Protein AF-A0A6J4SI43-F1 (afdb_monomer)

Organism: NCBI:txid768556

Secondary structure (DSSP, 8-state):
---PPPPP-HHHHHHHHHHHHS-HHHHHHHHHHHHSGGGS---TTS-TTHHHHHHHHHHHHHHHHHHHH-HHHHHHHHHHHHHH-HHHHHHHHHHHTT------PPBS-EEEEEEEEEEEESSPPS--SSPPPEEES----SSS--EEB-TTSPBPEEEEEEEE--SS-EEEEEEE---TTS--SSTT-TTEEEEEESSSPPSS-EE--S---B-EEEEE-TT-SS--EEEEE-EEEEEEEEEEEESS-B-PPPPTT----PPTTSSSEEES----SSS----SSS--EEEEEEETTTTT---SSS-EEEEEE-TT-BEEEEEE--

Sequence (326 aa):
MTGAWPPFDHRFGVAWALVRLGTAQDRAALVERMLGPELAPRGPTRSLILNRIEPEMVAHQVLSALKAEYPDEADAAFERLAQEAPPLARRLRRFVSKCTHRTNEPLGAREVPRLELSALTRDPPPDASWPPAKFGGLPDWLGDPAWPVASDGRPLVFYGQLPVGGDPPRTAYIFINSSDDAWSFEALSEGNAVVVRPGGPPHLATIAKGTGPRLFEQVEEPNRFVRRARPVPYERFVSVVPGADPAEWSWPDFGPDDFPRPSHGDGNKIGGTPLFLQGPEYPPGEGWRFAFKFGAAWAGREMGDGAECYGFVREDGTGAFLWQCL

Foldseek 3Di:
DDDFDDDDPLLLQPLLCQLQLPDPVSLVVLLVVLLDCVLPQDDDPDDPVVSNCVSLVSVLSNLLNCCVPPVVVSVVSLVVCCVRPVVSSVVSCVVSVVPPDPLFEFPADFDWKWKFQQDWDPDFDPDPVDFFWKFWDFGPDDPFDWFFAAPVRATFAFGTKDWFDDVVTKIKTKTAHPDLPAPGAAKLGSGIWIFMPPFDDESGHTDRDRGHHIDWDWCWDPPDPDTGTDTDTDMIGTDIDMDTGGPDGHTPDDDPPHDNDDDRRLAWIFGYDDDDDRDDDDHPDDQKGWGTKHWQVSSPHHRPRGKIKTKIAGNRGHIIIHIDHD

Nearest PDB structures (foldseek):
  3m78-assembly1_A  TM=2.252E-01  e=3.078E+00  Haemophilus influenzae
  3m75-assembly1_A  TM=2.748E-01  e=7.126E+00  Haemophilus influenzae
  3m73-assembly1_A  TM=2.326E-01  e=6.025E+00  Haemophilus influenzae
  3m74-assembly1_A  TM=2.273E-01  e=7.970E+00  Haemophilus influenzae

Structure (mmCIF, N/CA/C/O backbone):
data_AF-A0A6J4SI43-F1
#
_entry.id   AF-A0A6J4SI43-F1
#
loop_
_atom_site.group_PDB
_atom_site.id
_atom_site.type_symbol
_atom_site.label_atom_id
_atom_site.label_alt_id
_atom_site.label_comp_id
_atom_site.label_asym_id
_atom_site.label_entity_id
_atom_site.label_seq_id
_atom_site.pdbx_PDB_ins_code
_atom_site.Cartn_x
_atom_site.Cartn_y
_atom_site.Cartn_z
_atom_site.occupancy
_atom_site.B_iso_or_equiv
_atom_site.auth_seq_id
_atom_site.auth_comp_id
_atom_site.auth_asym_id
_atom_site.auth_atom_id
_atom_site.pdbx_PDB_model_num
ATOM 1 N N . MET A 1 1 ? 17.321 -22.886 2.373 1.00 30.11 1 MET A N 1
ATOM 2 C CA . MET A 1 1 ? 18.478 -22.012 2.093 1.00 30.11 1 MET A CA 1
ATOM 3 C C . MET A 1 1 ? 17.918 -20.640 1.774 1.00 30.11 1 MET A C 1
ATOM 5 O O . MET A 1 1 ? 17.265 -20.489 0.756 1.00 30.11 1 MET A O 1
ATOM 9 N N . THR A 1 2 ? 18.050 -19.693 2.698 1.00 32.69 2 THR A N 1
ATOM 10 C CA . THR A 1 2 ? 17.544 -18.320 2.575 1.00 32.69 2 THR A CA 1
ATOM 11 C C . THR A 1 2 ? 18.545 -17.503 1.763 1.00 32.69 2 THR A C 1
ATOM 13 O O . THR A 1 2 ? 19.556 -17.050 2.299 1.00 32.69 2 THR A O 1
ATOM 16 N N . GLY A 1 3 ? 18.325 -17.397 0.453 1.00 30.56 3 GLY A N 1
ATOM 17 C CA . GLY A 1 3 ? 19.146 -16.554 -0.413 1.00 30.56 3 GLY A CA 1
ATOM 18 C C . GLY A 1 3 ? 18.832 -15.086 -0.146 1.00 30.56 3 GLY A C 1
ATOM 19 O O . GLY A 1 3 ? 17.754 -14.620 -0.497 1.00 30.56 3 GLY A O 1
ATOM 20 N N . ALA A 1 4 ? 19.750 -14.373 0.506 1.00 30.73 4 ALA A N 1
ATOM 21 C CA . ALA A 1 4 ? 19.708 -12.918 0.557 1.00 30.73 4 ALA A CA 1
ATOM 22 C C . ALA A 1 4 ? 19.859 -12.360 -0.868 1.00 30.73 4 ALA A C 1
ATOM 24 O O . ALA A 1 4 ? 20.657 -12.873 -1.657 1.00 30.73 4 ALA A O 1
ATOM 25 N N . TRP A 1 5 ? 19.082 -11.327 -1.189 1.00 38.47 5 TRP A N 1
ATOM 26 C CA . TRP A 1 5 ? 19.131 -10.637 -2.475 1.00 38.47 5 TRP A CA 1
ATOM 27 C C . TRP A 1 5 ? 20.544 -10.085 -2.752 1.00 38.47 5 TRP A C 1
ATOM 29 O O . TRP A 1 5 ? 21.189 -9.584 -1.825 1.00 38.47 5 TRP A O 1
ATOM 39 N N . PRO A 1 6 ? 21.056 -10.147 -3.997 1.00 32.53 6 PRO A N 1
ATOM 40 C CA . PRO A 1 6 ? 22.275 -9.430 -4.354 1.00 32.53 6 PRO A CA 1
ATOM 41 C C . PRO A 1 6 ? 22.061 -7.910 -4.195 1.00 32.53 6 PRO A C 1
ATOM 43 O O . PRO A 1 6 ? 20.937 -7.435 -4.368 1.00 32.53 6 PRO A O 1
ATOM 46 N N . PRO A 1 7 ? 23.111 -7.134 -3.864 1.00 32.88 7 PRO A N 1
ATOM 47 C CA . PRO A 1 7 ? 22.994 -5.697 -3.624 1.00 32.88 7 PRO A CA 1
ATOM 48 C C . PRO A 1 7 ? 22.404 -4.979 -4.845 1.00 32.88 7 PRO A C 1
ATOM 50 O O . PRO A 1 7 ? 22.945 -5.049 -5.949 1.00 32.88 7 PRO A O 1
ATOM 53 N N . PHE A 1 8 ? 21.282 -4.295 -4.624 1.00 40.97 8 PHE A N 1
ATOM 54 C CA . PHE A 1 8 ? 20.550 -3.521 -5.623 1.00 40.97 8 PHE A CA 1
ATOM 55 C C . PHE A 1 8 ? 21.337 -2.245 -5.981 1.00 40.97 8 PHE A C 1
ATOM 57 O O . PHE A 1 8 ? 21.696 -1.462 -5.101 1.00 40.97 8 PHE A O 1
ATOM 64 N N . ASP A 1 9 ? 21.598 -1.983 -7.267 1.00 42.91 9 ASP A N 1
ATOM 65 C CA . ASP A 1 9 ? 22.001 -0.635 -7.698 1.00 42.91 9 ASP A CA 1
ATOM 66 C C . ASP A 1 9 ? 20.735 0.237 -7.724 1.00 42.91 9 ASP A C 1
ATOM 68 O O . ASP A 1 9 ? 19.914 0.120 -8.632 1.00 42.91 9 ASP A O 1
ATOM 72 N N . HIS A 1 10 ? 20.558 1.090 -6.712 1.00 40.50 10 HIS A N 1
ATOM 73 C CA . HIS A 1 10 ? 19.442 2.036 -6.521 1.00 40.50 10 HIS A CA 1
ATOM 74 C C . HIS A 1 10 ? 19.053 2.820 -7.791 1.00 40.50 10 HIS A C 1
ATOM 76 O O . HIS A 1 10 ? 17.881 3.108 -8.033 1.00 40.50 10 HIS A O 1
ATOM 82 N N . ARG A 1 11 ? 20.008 3.110 -8.686 1.00 45.69 11 ARG A N 1
ATOM 83 C CA . ARG A 1 11 ? 19.719 3.802 -9.958 1.00 45.69 11 ARG A CA 1
ATOM 84 C C . ARG A 1 11 ? 18.917 2.933 -10.927 1.00 45.69 11 ARG A C 1
ATOM 86 O O . ARG A 1 11 ? 18.132 3.455 -11.711 1.00 45.69 11 ARG A O 1
ATOM 93 N N . PHE A 1 12 ? 19.079 1.615 -10.845 1.00 52.28 12 PHE A N 1
ATOM 94 C CA . PHE A 1 12 ? 18.334 0.642 -11.639 1.00 52.28 12 PHE A CA 1
ATOM 95 C C . PHE A 1 12 ? 16.849 0.616 -11.247 1.00 52.28 12 PHE A C 1
ATOM 97 O O . PHE A 1 12 ? 16.002 0.458 -12.121 1.00 52.28 12 PHE A O 1
ATOM 104 N N . GLY A 1 13 ? 16.523 0.842 -9.969 1.00 51.97 13 GLY A N 1
ATOM 105 C CA . GLY A 1 13 ? 15.151 0.801 -9.449 1.00 51.97 13 GLY A CA 1
ATOM 106 C C . GLY A 1 13 ? 14.248 1.917 -9.981 1.00 51.97 13 GLY A C 1
ATOM 107 O O . GLY A 1 13 ? 13.112 1.653 -10.367 1.00 51.97 13 GLY A O 1
ATOM 108 N N . VAL A 1 14 ? 14.755 3.149 -10.092 1.00 54.53 14 VAL A N 1
ATOM 109 C CA . VAL A 1 14 ? 13.934 4.323 -10.454 1.00 54.53 14 VAL A CA 1
ATOM 110 C C . VAL A 1 14 ? 13.432 4.269 -11.899 1.00 54.53 14 VAL A C 1
ATOM 112 O O . VAL A 1 14 ? 12.246 4.473 -12.148 1.00 54.53 14 VAL A O 1
ATOM 115 N N . ALA A 1 15 ? 14.301 3.967 -12.868 1.00 62.72 15 ALA A N 1
ATOM 116 C CA . ALA A 1 15 ? 13.889 3.837 -14.271 1.00 62.72 15 ALA A CA 1
ATOM 117 C C . ALA A 1 15 ? 12.863 2.707 -14.454 1.00 62.72 15 ALA A C 1
ATOM 119 O O . ALA A 1 15 ? 11.897 2.844 -15.203 1.00 62.72 15 ALA A O 1
ATOM 120 N N . TRP A 1 16 ? 13.052 1.614 -13.718 1.00 63.91 16 TRP A N 1
ATOM 121 C CA . TRP A 1 16 ? 12.144 0.477 -13.687 1.00 63.91 16 TRP A CA 1
ATOM 122 C C . TRP A 1 16 ? 10.782 0.811 -13.084 1.00 63.91 16 TRP A C 1
ATOM 124 O O . TRP A 1 16 ? 9.755 0.492 -13.684 1.00 63.91 16 TRP A O 1
ATOM 134 N N . ALA A 1 17 ? 10.762 1.494 -11.941 1.00 52.00 17 ALA A N 1
ATOM 135 C CA . ALA A 1 17 ? 9.538 1.957 -11.302 1.00 52.00 17 ALA A CA 1
ATOM 136 C C . ALA A 1 17 ? 8.769 2.930 -12.207 1.00 52.00 17 ALA A C 1
ATOM 138 O O . ALA A 1 17 ? 7.560 2.792 -12.364 1.00 52.00 17 ALA A O 1
ATOM 139 N N . LEU A 1 18 ? 9.462 3.860 -12.872 1.00 60.72 18 LEU A N 1
ATOM 140 C CA . LEU A 1 18 ? 8.841 4.819 -13.790 1.00 60.72 18 LEU A CA 1
ATOM 141 C C . LEU A 1 18 ? 8.239 4.149 -15.031 1.00 60.72 18 LEU A C 1
ATOM 143 O O . LEU A 1 18 ? 7.162 4.544 -15.468 1.00 60.72 18 LEU A O 1
ATOM 147 N N . VAL A 1 19 ? 8.893 3.124 -15.585 1.00 67.50 19 VAL A N 1
ATOM 148 C CA . VAL A 1 19 ? 8.331 2.364 -16.712 1.00 67.50 19 VAL A CA 1
ATOM 149 C C . VAL A 1 19 ? 7.137 1.515 -16.276 1.00 67.50 19 VAL A C 1
ATOM 151 O O . VAL A 1 19 ? 6.126 1.495 -16.973 1.00 67.50 19 VAL A O 1
ATOM 154 N N . ARG A 1 20 ? 7.218 0.836 -15.126 1.00 62.56 20 ARG A N 1
ATOM 155 C CA . ARG A 1 20 ? 6.147 -0.052 -14.643 1.00 62.56 20 ARG A CA 1
ATOM 156 C C . ARG A 1 20 ? 4.911 0.693 -14.152 1.00 62.56 20 ARG A C 1
ATOM 158 O O . ARG A 1 20 ? 3.799 0.303 -14.480 1.00 62.56 20 ARG A O 1
ATOM 165 N N . LEU A 1 21 ? 5.107 1.727 -13.340 1.00 50.22 21 LEU A N 1
ATOM 166 C CA . LEU A 1 21 ? 4.021 2.436 -12.659 1.00 50.22 21 LEU A CA 1
ATOM 167 C C . LEU A 1 21 ? 3.483 3.613 -13.485 1.00 50.22 21 LEU A C 1
ATOM 169 O O . LEU A 1 21 ? 2.389 4.102 -13.209 1.00 50.22 21 LEU A O 1
ATOM 173 N N . GLY A 1 22 ? 4.248 4.078 -14.476 1.00 63.41 22 GLY A N 1
ATOM 174 C CA . GLY A 1 22 ? 3.864 5.176 -15.355 1.00 63.41 22 GLY A CA 1
ATOM 175 C C . GLY A 1 22 ? 2.879 4.757 -16.447 1.00 63.41 22 GLY A C 1
ATOM 176 O O . GLY A 1 22 ? 2.886 3.626 -16.936 1.00 63.41 22 GLY A O 1
ATOM 177 N N . THR A 1 23 ? 2.046 5.701 -16.879 1.00 71.25 23 THR A N 1
ATOM 178 C CA . THR A 1 23 ? 1.186 5.556 -18.060 1.00 71.25 23 THR A CA 1
ATOM 179 C C . THR A 1 23 ? 2.013 5.504 -19.353 1.00 71.25 23 THR A C 1
ATOM 181 O O . THR A 1 23 ? 3.198 5.841 -19.366 1.00 71.25 23 THR A O 1
ATOM 184 N N . ALA A 1 24 ? 1.387 5.156 -20.484 1.00 69.25 24 ALA A N 1
ATOM 185 C CA . ALA A 1 24 ? 2.041 5.241 -21.797 1.00 69.25 24 ALA A CA 1
ATOM 186 C C . ALA A 1 24 ? 2.591 6.652 -22.096 1.00 69.25 24 ALA A C 1
ATOM 188 O O . ALA A 1 24 ? 3.641 6.796 -22.720 1.00 69.25 24 ALA A O 1
ATOM 189 N N . GLN A 1 25 ? 1.922 7.700 -21.602 1.00 67.56 25 GLN A N 1
ATOM 190 C CA . GLN A 1 25 ? 2.390 9.078 -21.738 1.00 67.56 25 GLN A CA 1
ATOM 191 C C . GLN A 1 25 ? 3.645 9.348 -20.893 1.00 67.56 25 GLN A C 1
ATOM 193 O O . GLN A 1 25 ? 4.567 10.010 -21.372 1.00 67.56 25 GLN A O 1
ATOM 198 N N . ASP A 1 26 ? 3.709 8.816 -19.670 1.00 67.38 26 ASP A N 1
ATOM 199 C CA . ASP A 1 26 ? 4.874 8.966 -18.788 1.00 67.38 26 ASP A CA 1
ATOM 200 C C . ASP A 1 26 ? 6.101 8.258 -19.370 1.00 67.38 26 ASP A C 1
ATOM 202 O O . ASP A 1 26 ? 7.200 8.817 -19.391 1.00 67.38 26 ASP A O 1
ATOM 206 N N . ARG A 1 27 ? 5.904 7.059 -19.930 1.00 80.38 27 ARG A N 1
ATOM 207 C CA . ARG A 1 27 ? 6.951 6.307 -20.632 1.00 80.38 27 ARG A CA 1
ATOM 208 C C . ARG A 1 27 ? 7.440 7.026 -21.882 1.00 80.38 27 ARG A C 1
ATOM 210 O O . ARG A 1 27 ? 8.648 7.143 -22.080 1.00 80.38 27 ARG A O 1
ATOM 217 N N . ALA A 1 28 ? 6.532 7.575 -22.689 1.00 75.31 28 ALA A N 1
ATOM 218 C CA . ALA A 1 28 ? 6.908 8.393 -23.838 1.00 75.31 28 ALA A CA 1
ATOM 219 C C . ALA A 1 28 ? 7.733 9.619 -23.405 1.00 75.31 28 ALA A C 1
ATOM 221 O O . ALA A 1 28 ? 8.789 9.877 -23.975 1.00 75.31 28 ALA A O 1
ATOM 222 N N . ALA A 1 29 ? 7.321 10.326 -22.347 1.00 73.56 29 ALA A N 1
ATOM 223 C CA . ALA A 1 29 ? 8.064 11.468 -21.809 1.00 73.56 29 ALA A CA 1
ATOM 224 C C . ALA A 1 29 ? 9.453 11.083 -21.261 1.00 73.56 29 ALA A C 1
ATOM 226 O O . ALA A 1 29 ? 10.405 11.859 -21.375 1.00 73.56 29 ALA A O 1
ATOM 227 N N . LEU A 1 30 ? 9.589 9.883 -20.691 1.00 75.44 30 LEU A N 1
ATOM 228 C CA . LEU A 1 30 ? 10.865 9.316 -20.251 1.00 75.44 30 LEU A CA 1
ATOM 229 C C . LEU A 1 30 ? 11.812 9.096 -21.443 1.00 75.44 30 LEU A C 1
ATOM 231 O O . LEU A 1 30 ? 12.976 9.492 -21.381 1.00 75.44 30 LEU A O 1
ATOM 235 N N . VAL A 1 31 ? 11.294 8.544 -22.548 1.00 78.94 31 VAL A N 1
ATOM 236 C CA . VAL A 1 31 ? 12.035 8.387 -23.812 1.00 78.94 31 VAL A CA 1
ATOM 237 C C . VAL A 1 31 ? 12.409 9.749 -24.401 1.00 78.94 31 VAL A C 1
ATOM 239 O O . VAL A 1 31 ? 13.558 9.940 -24.785 1.00 78.94 31 VAL A O 1
ATOM 242 N N . GLU A 1 32 ? 11.507 10.734 -24.408 1.00 79.25 32 GLU A N 1
ATOM 243 C CA . GLU A 1 32 ? 11.839 12.093 -24.873 1.00 79.25 32 GLU A CA 1
ATOM 244 C C . GLU A 1 32 ? 12.974 12.718 -24.055 1.00 79.25 32 GLU A C 1
ATOM 246 O O . GLU A 1 32 ? 13.893 13.323 -24.604 1.00 79.25 32 GLU A O 1
ATOM 251 N N . ARG A 1 33 ? 12.962 12.540 -22.728 1.00 74.62 33 ARG A N 1
ATOM 252 C CA . ARG A 1 33 ? 14.049 13.020 -21.865 1.00 74.62 33 ARG A CA 1
ATOM 253 C C . ARG A 1 33 ? 15.381 12.343 -22.160 1.00 74.62 33 ARG A C 1
ATOM 255 O O . ARG A 1 33 ? 16.409 13.006 -22.059 1.00 74.62 33 ARG A O 1
ATOM 262 N N . MET A 1 34 ? 15.372 11.068 -22.548 1.00 75.19 34 MET A N 1
ATOM 263 C CA . MET A 1 34 ? 16.581 10.373 -23.000 1.00 75.19 34 MET A CA 1
ATOM 264 C C . MET A 1 34 ? 17.150 10.933 -24.308 1.00 75.19 34 MET A C 1
ATOM 266 O O . MET A 1 34 ? 18.360 10.874 -24.523 1.00 75.19 34 MET A O 1
ATOM 270 N N . LEU A 1 35 ? 16.283 11.426 -25.191 1.00 71.00 35 LEU A N 1
ATOM 271 C CA . LEU A 1 35 ? 16.656 11.978 -26.495 1.00 71.00 35 LEU A CA 1
ATOM 272 C C . LEU A 1 35 ? 16.991 13.480 -26.421 1.00 71.00 35 LEU A C 1
ATOM 274 O O . LEU A 1 35 ? 17.647 14.024 -27.309 1.00 71.00 35 LEU A O 1
ATOM 278 N N . GLY A 1 36 ? 16.575 14.155 -25.346 1.00 70.69 36 GLY A N 1
ATOM 279 C CA . GLY A 1 36 ? 16.719 15.594 -25.169 1.00 70.69 36 GLY A CA 1
ATOM 280 C C . GLY A 1 36 ? 18.169 16.100 -25.025 1.00 70.69 36 GLY A C 1
ATOM 281 O O . GLY A 1 36 ? 19.051 15.407 -24.509 1.00 70.69 36 GLY A O 1
ATOM 282 N N . PRO A 1 37 ? 18.432 17.371 -25.395 1.00 58.38 37 PRO A N 1
ATOM 283 C CA . PRO A 1 37 ? 19.770 17.977 -25.390 1.00 58.38 37 PRO A CA 1
ATOM 284 C C . PRO A 1 37 ? 20.376 18.154 -23.989 1.00 58.38 37 PRO A C 1
ATOM 286 O O . PRO A 1 37 ? 21.568 18.430 -23.871 1.00 58.38 37 PRO A O 1
ATOM 289 N N . GLU A 1 38 ? 19.597 17.990 -22.915 1.00 52.78 38 GLU A N 1
ATOM 290 C CA . GLU A 1 38 ? 20.097 18.067 -21.534 1.00 52.78 38 GLU A CA 1
ATOM 291 C C . GLU A 1 38 ? 21.072 16.937 -21.174 1.00 52.78 38 GLU A C 1
ATOM 293 O O . GLU A 1 38 ? 21.861 17.094 -20.243 1.00 52.78 38 GLU A O 1
ATOM 298 N N . LEU A 1 39 ? 21.071 15.850 -21.952 1.00 50.25 39 LEU A N 1
ATOM 299 C CA . LEU A 1 39 ? 22.019 14.742 -21.850 1.00 50.25 39 LEU A CA 1
ATOM 300 C C . LEU A 1 39 ? 23.254 14.912 -22.756 1.00 50.25 39 LEU A C 1
ATOM 302 O O . LEU A 1 39 ? 24.151 14.065 -22.748 1.00 50.25 39 LEU A O 1
ATOM 306 N N . ALA A 1 40 ? 23.346 16.011 -23.518 1.00 47.03 40 ALA A N 1
ATOM 307 C CA . ALA A 1 40 ? 24.555 16.351 -24.259 1.00 47.03 40 ALA A CA 1
ATOM 308 C C . ALA A 1 40 ? 25.687 16.736 -23.281 1.00 47.03 40 ALA A C 1
ATOM 310 O O . ALA A 1 40 ? 25.446 17.436 -22.293 1.00 47.03 40 ALA A O 1
ATOM 311 N N . PRO A 1 41 ? 26.941 16.311 -23.529 1.00 46.59 41 PRO A N 1
ATOM 312 C CA . PRO A 1 41 ? 28.049 16.542 -22.608 1.00 46.59 41 PRO A CA 1
ATOM 313 C C . PRO A 1 41 ? 28.237 18.039 -22.316 1.00 46.59 41 PRO A C 1
ATOM 315 O O . PRO A 1 41 ? 28.602 18.823 -23.194 1.00 46.59 41 PRO A O 1
ATOM 318 N N . ARG A 1 42 ? 28.013 18.437 -21.057 1.00 43.47 42 ARG A N 1
ATOM 319 C CA . ARG A 1 42 ? 28.202 19.816 -20.588 1.00 43.47 42 ARG A CA 1
ATOM 320 C C . ARG A 1 42 ? 29.685 20.125 -20.379 1.00 43.47 42 ARG A C 1
ATOM 322 O O . ARG A 1 42 ? 30.199 19.957 -19.280 1.00 43.47 42 ARG A O 1
ATOM 329 N N . GLY A 1 43 ? 30.338 20.626 -21.428 1.00 49.28 43 GLY A N 1
ATOM 330 C CA . GLY A 1 43 ? 31.618 21.344 -21.363 1.00 49.28 43 GLY A CA 1
ATOM 331 C C . GLY A 1 43 ? 32.839 20.559 -20.832 1.00 49.28 43 GLY A C 1
ATOM 332 O O . GLY A 1 43 ? 32.720 19.451 -20.316 1.00 49.28 43 GLY A O 1
ATOM 333 N N . PRO A 1 44 ? 34.057 21.115 -20.973 1.00 44.09 44 PRO A N 1
ATOM 334 C CA . PRO A 1 44 ? 35.307 20.382 -20.736 1.00 44.09 44 PRO A CA 1
ATOM 335 C C . PRO A 1 44 ? 35.759 20.289 -19.263 1.00 44.09 44 PRO A C 1
ATOM 337 O O . PRO A 1 44 ? 36.797 19.693 -18.992 1.00 44.09 44 PRO A O 1
ATOM 340 N N . THR A 1 45 ? 35.032 20.866 -18.299 1.00 42.56 45 THR A N 1
ATOM 341 C CA . THR A 1 45 ? 35.599 21.192 -16.970 1.00 42.56 45 THR A CA 1
ATOM 342 C C . THR A 1 45 ? 35.199 20.263 -15.814 1.00 42.56 45 THR A C 1
ATOM 344 O O . THR A 1 45 ? 35.575 20.508 -14.671 1.00 42.56 45 THR A O 1
ATOM 347 N N . ARG A 1 46 ? 34.491 19.160 -16.079 1.00 35.94 46 ARG A N 1
ATOM 348 C CA . ARG A 1 46 ? 34.298 18.053 -15.123 1.00 35.94 46 ARG A CA 1
ATOM 349 C C . ARG A 1 46 ? 34.670 16.738 -15.802 1.00 35.94 46 ARG A C 1
ATOM 351 O O . ARG A 1 46 ? 34.328 16.544 -16.963 1.00 35.94 46 ARG A O 1
ATOM 358 N N . SER A 1 47 ? 35.388 15.879 -15.070 1.00 38.78 47 SER A N 1
ATOM 359 C CA . SER A 1 47 ? 35.837 14.529 -15.455 1.00 38.78 47 SER A CA 1
ATOM 360 C C . SER A 1 47 ? 34.993 13.904 -16.581 1.00 38.78 47 SER A C 1
ATOM 362 O O . SER A 1 47 ? 33.834 13.543 -16.374 1.00 38.78 47 SER A O 1
ATOM 364 N N . LEU A 1 48 ? 35.599 13.766 -17.770 1.00 39.31 48 LEU A N 1
ATOM 365 C CA . LEU A 1 48 ? 35.017 13.208 -19.008 1.00 39.31 48 LEU A CA 1
ATOM 366 C C . LEU A 1 48 ? 34.367 11.822 -18.838 1.00 39.31 48 LEU A C 1
ATOM 368 O O . LEU A 1 48 ? 33.612 11.386 -19.706 1.00 39.31 48 LEU A O 1
ATOM 372 N N . ILE A 1 49 ? 34.673 11.136 -17.739 1.00 36.22 49 ILE A N 1
ATOM 373 C CA . ILE A 1 49 ? 34.196 9.794 -17.419 1.00 36.22 49 ILE A CA 1
ATOM 374 C C . ILE A 1 49 ? 32.834 9.864 -16.712 1.00 36.22 49 ILE A C 1
ATOM 376 O O . ILE A 1 49 ? 31.915 9.158 -17.107 1.00 36.22 49 ILE A O 1
ATOM 380 N N . LEU A 1 50 ? 32.640 10.771 -15.749 1.00 32.09 50 LEU A N 1
ATOM 381 C CA . LEU A 1 50 ? 31.396 10.835 -14.965 1.00 32.09 50 LEU A CA 1
ATOM 382 C C . LEU A 1 50 ? 30.232 11.482 -15.741 1.00 32.09 50 LEU A C 1
ATOM 384 O O . LEU A 1 50 ? 29.107 11.008 -15.649 1.00 32.09 50 LEU A O 1
ATOM 388 N N . ASN A 1 51 ? 30.506 12.472 -16.602 1.00 41.25 51 ASN A N 1
ATOM 389 C CA . ASN A 1 51 ? 29.476 13.137 -17.421 1.00 41.25 51 ASN A CA 1
ATOM 390 C C . ASN A 1 51 ? 28.927 12.275 -18.581 1.00 41.25 51 ASN A C 1
ATOM 392 O O . ASN A 1 51 ? 27.898 12.617 -19.156 1.00 41.25 51 ASN A O 1
ATOM 396 N N . ARG A 1 52 ? 29.620 11.195 -18.977 1.00 47.94 52 ARG A N 1
ATOM 397 C CA . ARG A 1 52 ? 29.171 10.278 -20.047 1.00 47.94 52 ARG A CA 1
ATOM 398 C C . ARG A 1 52 ? 28.458 9.038 -19.515 1.00 47.94 52 ARG A C 1
ATOM 400 O O . ARG A 1 52 ? 27.630 8.478 -20.223 1.00 47.94 52 ARG A O 1
ATOM 407 N N . ILE A 1 53 ? 28.787 8.607 -18.299 1.00 49.25 53 ILE A N 1
ATOM 408 C CA . ILE A 1 53 ? 28.252 7.371 -17.719 1.00 49.25 53 ILE A CA 1
ATOM 409 C C . ILE A 1 53 ? 26.790 7.547 -17.287 1.00 49.25 53 ILE A C 1
ATOM 411 O O . ILE A 1 53 ? 26.013 6.621 -17.473 1.00 49.25 53 ILE A O 1
ATOM 415 N N . GLU A 1 54 ? 26.373 8.720 -16.800 1.00 62.38 54 GLU A N 1
ATOM 416 C CA . GLU A 1 54 ? 24.991 8.921 -16.327 1.00 62.38 54 GLU A CA 1
ATOM 417 C C . GLU A 1 54 ? 23.924 8.853 -17.439 1.00 62.38 54 GLU A C 1
ATOM 419 O O . GLU A 1 54 ? 22.993 8.062 -17.289 1.00 62.38 54 GLU A O 1
ATOM 424 N N . PRO A 1 55 ? 24.041 9.566 -18.579 1.00 66.56 55 PRO A N 1
ATOM 425 C CA . PRO A 1 55 ? 23.033 9.499 -19.639 1.00 66.56 55 PRO A CA 1
ATOM 426 C C . PRO A 1 55 ? 22.905 8.128 -20.290 1.00 66.56 55 PRO A C 1
ATOM 428 O O . PRO A 1 55 ? 21.800 7.662 -20.553 1.00 66.56 55 PRO A O 1
ATOM 431 N N . GLU A 1 56 ? 24.037 7.474 -20.561 1.00 71.38 56 GLU A N 1
ATOM 432 C CA . GLU A 1 56 ? 24.049 6.165 -21.215 1.00 71.38 56 GLU A CA 1
ATOM 433 C C . GLU A 1 56 ? 23.519 5.080 -20.278 1.00 71.38 56 GLU A C 1
ATOM 435 O O . GLU A 1 56 ? 22.808 4.186 -20.728 1.00 71.38 56 GLU A O 1
ATOM 440 N N . MET A 1 57 ? 23.812 5.175 -18.979 1.00 70.88 57 MET A N 1
ATOM 441 C CA . MET A 1 57 ? 23.290 4.260 -17.968 1.00 70.88 57 MET A CA 1
ATOM 442 C C . MET A 1 57 ? 21.789 4.456 -17.745 1.00 70.88 57 MET A C 1
ATOM 444 O O . MET A 1 57 ? 21.071 3.463 -17.708 1.00 70.88 57 MET A O 1
ATOM 448 N N . VAL A 1 58 ? 21.298 5.698 -17.672 1.00 72.31 58 VAL A N 1
ATOM 449 C CA . VAL A 1 58 ? 19.854 5.977 -17.596 1.00 72.31 58 VAL A CA 1
ATOM 450 C C . VAL A 1 58 ? 19.158 5.482 -18.862 1.00 72.31 58 VAL A C 1
ATOM 452 O O . VAL A 1 58 ? 18.169 4.762 -18.776 1.00 72.31 58 VAL A O 1
ATOM 455 N N . ALA A 1 59 ? 19.706 5.775 -20.044 1.00 80.38 59 ALA A N 1
ATOM 456 C CA . ALA A 1 59 ? 19.160 5.296 -21.310 1.00 80.38 59 ALA A CA 1
ATOM 457 C C . ALA A 1 59 ? 19.148 3.763 -21.400 1.00 80.38 59 ALA A C 1
ATOM 459 O O . ALA A 1 59 ? 18.176 3.172 -21.864 1.00 80.38 59 ALA A O 1
ATOM 460 N N . HIS A 1 60 ? 20.214 3.112 -20.932 1.00 81.25 60 HIS A N 1
ATOM 461 C CA . HIS A 1 60 ? 20.276 1.663 -20.808 1.00 81.25 60 HIS A CA 1
ATOM 462 C C . HIS A 1 60 ? 19.192 1.139 -19.863 1.00 81.25 60 HIS A C 1
ATOM 464 O O . HIS A 1 60 ? 18.460 0.236 -20.243 1.00 81.25 60 HIS A O 1
ATOM 470 N N . GLN A 1 61 ? 19.053 1.713 -18.668 1.00 75.81 61 GLN A N 1
ATOM 471 C CA . GLN A 1 61 ? 18.070 1.282 -17.674 1.00 75.81 61 GLN A CA 1
ATOM 472 C C . GLN A 1 61 ? 16.637 1.444 -18.182 1.00 75.81 61 GLN A C 1
ATOM 474 O O . GLN A 1 61 ? 15.848 0.511 -18.068 1.00 75.81 61 GLN A O 1
ATOM 479 N N . VAL A 1 62 ? 16.317 2.583 -18.798 1.00 79.25 62 VAL A N 1
ATOM 480 C CA . VAL A 1 62 ? 14.993 2.847 -19.367 1.00 79.25 62 VAL A CA 1
ATOM 481 C C . VAL A 1 62 ? 14.697 1.923 -20.544 1.00 79.25 62 VAL A C 1
ATOM 483 O O . VAL A 1 62 ? 13.626 1.332 -20.577 1.00 79.25 62 VAL A O 1
ATOM 486 N N . LEU A 1 63 ? 15.623 1.745 -21.493 1.00 82.62 63 LEU A N 1
ATOM 487 C CA . LEU A 1 63 ? 15.390 0.845 -22.631 1.00 82.62 63 LEU A CA 1
ATOM 488 C C . LEU A 1 63 ? 15.322 -0.617 -22.204 1.00 82.62 63 LEU A C 1
ATOM 490 O O . LEU A 1 63 ? 14.533 -1.364 -22.770 1.00 82.62 63 LEU A O 1
ATOM 494 N N . SER A 1 64 ? 16.101 -1.027 -21.205 1.00 77.06 64 SER A N 1
ATOM 495 C CA . SER A 1 64 ? 15.996 -2.363 -20.615 1.00 77.06 64 SER A CA 1
ATOM 496 C C . SER A 1 64 ? 14.665 -2.550 -19.878 1.00 77.06 64 SER A C 1
ATOM 498 O O . SER A 1 64 ? 14.066 -3.616 -19.978 1.00 77.06 64 SER A O 1
ATOM 500 N N . ALA A 1 65 ? 14.163 -1.520 -19.188 1.00 73.75 65 ALA A N 1
ATOM 501 C CA . ALA A 1 65 ? 12.847 -1.544 -18.550 1.00 73.75 65 ALA A CA 1
ATOM 502 C C . ALA A 1 65 ? 11.703 -1.569 -19.577 1.00 73.75 65 ALA A C 1
ATOM 504 O O . ALA A 1 65 ? 10.807 -2.404 -19.480 1.00 73.75 65 ALA A O 1
ATOM 505 N N . LEU A 1 66 ? 11.759 -0.727 -20.613 1.00 78.62 66 LEU A N 1
ATOM 506 C CA . LEU A 1 66 ? 10.790 -0.740 -21.709 1.00 78.62 66 LEU A CA 1
ATOM 507 C C . LEU A 1 66 ? 10.822 -2.072 -22.446 1.00 78.62 66 LEU A C 1
ATOM 509 O O . LEU A 1 66 ? 9.772 -2.648 -22.687 1.00 78.62 66 LEU A O 1
ATOM 513 N N . LYS A 1 67 ? 12.006 -2.601 -22.783 1.00 80.81 67 LYS A N 1
ATOM 514 C CA . LYS A 1 67 ? 12.103 -3.853 -23.551 1.00 80.81 67 LYS A CA 1
ATOM 515 C C . LYS A 1 67 ? 11.492 -5.027 -22.804 1.00 80.81 67 LYS A C 1
ATOM 517 O O . LYS A 1 67 ? 11.022 -5.969 -23.435 1.00 80.81 67 LYS A O 1
ATOM 522 N N . ALA A 1 68 ? 11.504 -4.960 -21.482 1.00 69.25 68 ALA A N 1
ATOM 523 C CA . ALA A 1 68 ? 10.906 -5.959 -20.632 1.00 69.25 68 ALA A CA 1
ATOM 524 C C . ALA A 1 68 ? 9.388 -5.854 -20.485 1.00 69.25 68 ALA A C 1
ATOM 526 O O . ALA A 1 68 ? 8.723 -6.881 -20.498 1.00 69.25 68 ALA A O 1
ATOM 527 N N . GLU A 1 69 ? 8.863 -4.646 -20.285 1.00 67.69 69 GLU A N 1
ATOM 528 C CA . GLU A 1 69 ? 7.453 -4.434 -19.927 1.00 67.69 69 GLU A CA 1
ATOM 529 C C . GLU A 1 69 ? 6.584 -4.095 -21.148 1.00 67.69 69 GLU A C 1
ATOM 531 O O . GLU A 1 69 ? 5.419 -4.472 -21.221 1.00 67.69 69 GLU A O 1
ATOM 536 N N . TYR A 1 70 ? 7.165 -3.409 -22.133 1.00 78.12 70 TYR A N 1
ATOM 537 C CA . TYR A 1 70 ? 6.497 -2.879 -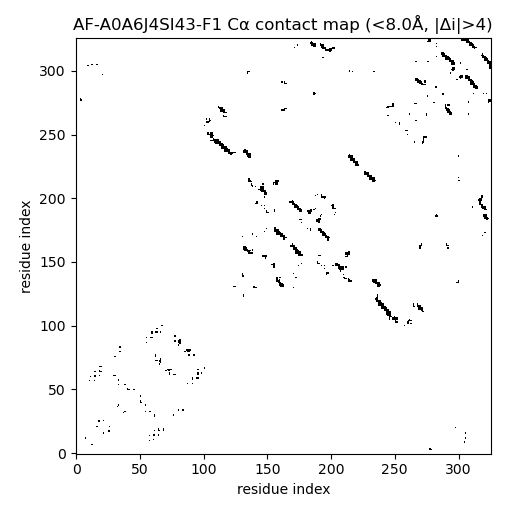23.320 1.00 78.12 70 TYR A CA 1
ATOM 538 C C . TYR A 1 70 ? 7.420 -3.048 -24.541 1.00 78.12 70 TYR A C 1
ATOM 540 O O . TYR A 1 70 ? 7.980 -2.068 -25.041 1.00 78.12 70 TYR A O 1
ATOM 548 N N . PRO A 1 71 ? 7.643 -4.289 -25.020 1.00 79.06 71 PRO A N 1
ATOM 549 C CA . PRO A 1 71 ? 8.658 -4.583 -26.033 1.00 79.06 71 PRO A CA 1
ATOM 550 C C . PRO A 1 71 ? 8.463 -3.788 -27.329 1.00 79.06 71 PRO A C 1
ATOM 552 O O . PRO A 1 71 ? 9.459 -3.360 -27.913 1.00 79.06 71 PRO A O 1
ATOM 555 N N . ASP A 1 72 ? 7.213 -3.531 -27.719 1.00 80.19 72 ASP A N 1
ATOM 556 C CA . ASP A 1 72 ? 6.871 -2.710 -28.884 1.00 80.19 72 ASP A CA 1
ATOM 557 C C . ASP A 1 72 ? 7.272 -1.237 -28.681 1.00 80.19 72 ASP A C 1
ATOM 559 O O . ASP A 1 72 ? 7.845 -0.611 -29.574 1.00 80.19 72 ASP A O 1
ATOM 563 N N . GLU A 1 73 ? 7.045 -0.682 -27.484 1.00 85.50 73 GLU A N 1
ATOM 564 C CA . GLU A 1 73 ? 7.470 0.683 -27.138 1.00 85.50 73 GLU A CA 1
ATOM 565 C C . GLU A 1 73 ? 8.995 0.795 -27.075 1.00 85.50 73 GLU A C 1
ATOM 567 O O . GLU A 1 73 ? 9.568 1.810 -27.471 1.00 85.50 73 GLU A O 1
ATOM 572 N N . ALA A 1 74 ? 9.671 -0.256 -26.613 1.00 85.44 74 ALA A N 1
ATOM 573 C CA . ALA A 1 74 ? 11.124 -0.314 -26.597 1.00 85.44 74 ALA A CA 1
ATOM 574 C C . ALA A 1 74 ? 11.714 -0.358 -28.005 1.00 85.44 74 ALA A C 1
ATOM 576 O O . ALA A 1 74 ? 12.709 0.316 -28.269 1.00 85.44 74 ALA A O 1
ATOM 577 N N . ASP A 1 75 ? 11.111 -1.136 -28.907 1.00 84.50 75 ASP A N 1
ATOM 578 C CA . ASP A 1 75 ? 11.542 -1.217 -30.300 1.00 84.50 75 ASP A CA 1
ATOM 579 C C . ASP A 1 75 ? 11.337 0.130 -31.004 1.00 84.50 75 ASP A C 1
ATOM 581 O O . ASP A 1 75 ? 12.276 0.637 -31.622 1.00 84.50 75 ASP A O 1
ATOM 585 N N . ALA A 1 76 ? 10.193 0.786 -30.789 1.00 87.31 76 ALA A N 1
ATOM 586 C CA . ALA A 1 76 ? 9.953 2.148 -31.264 1.00 87.31 76 ALA A CA 1
ATOM 587 C C . ALA A 1 76 ? 10.966 3.160 -30.685 1.00 87.31 76 ALA A C 1
ATOM 589 O O . ALA A 1 76 ? 11.515 3.991 -31.415 1.00 87.31 76 ALA A O 1
ATOM 590 N N . ALA A 1 77 ? 11.275 3.078 -29.386 1.00 86.81 77 ALA A N 1
ATOM 591 C CA . ALA A 1 77 ? 12.288 3.922 -28.751 1.00 86.81 77 ALA A CA 1
ATOM 592 C C . ALA A 1 77 ? 13.694 3.668 -29.328 1.00 86.81 77 ALA A C 1
ATOM 594 O O . ALA A 1 77 ? 14.458 4.612 -29.538 1.00 86.81 77 ALA A O 1
ATOM 595 N N . PHE A 1 78 ? 14.033 2.414 -29.646 1.00 87.00 78 PHE A N 1
ATOM 596 C CA . PHE A 1 78 ? 15.291 2.056 -30.303 1.00 87.00 78 PHE A CA 1
ATOM 597 C C . PHE A 1 78 ? 15.394 2.590 -31.726 1.00 87.00 78 PHE A C 1
ATOM 599 O O . PHE A 1 78 ? 16.465 3.062 -32.111 1.00 87.00 78 PHE A O 1
ATOM 606 N N . GLU A 1 79 ? 14.320 2.504 -32.509 1.00 88.25 79 GLU A N 1
ATOM 607 C CA . GLU A 1 79 ? 14.278 3.046 -33.867 1.00 88.25 79 GLU A CA 1
ATOM 608 C C . GLU A 1 79 ? 14.507 4.554 -33.860 1.00 88.25 79 GLU A C 1
ATOM 610 O O . GLU A 1 79 ? 15.359 5.055 -34.597 1.00 88.25 79 GLU A O 1
ATOM 615 N N . ARG A 1 80 ? 13.831 5.269 -32.958 1.00 87.00 80 ARG A N 1
ATOM 616 C CA . ARG A 1 80 ? 14.021 6.713 -32.785 1.00 87.00 80 ARG A CA 1
ATOM 617 C C . ARG A 1 80 ? 15.432 7.064 -32.334 1.00 87.00 80 ARG A C 1
ATOM 619 O O . ARG A 1 80 ? 16.091 7.892 -32.960 1.00 87.00 80 ARG A O 1
ATOM 626 N N . LEU A 1 81 ? 15.959 6.371 -31.325 1.00 85.12 81 LEU A N 1
ATOM 627 C CA . LEU A 1 81 ? 17.336 6.570 -30.875 1.00 85.12 81 LEU A CA 1
ATOM 628 C C . LEU A 1 81 ? 18.349 6.293 -31.998 1.00 85.12 81 LEU A C 1
ATOM 630 O O . LEU A 1 81 ? 19.379 6.960 -32.082 1.00 85.12 81 LEU A O 1
ATOM 634 N N . ALA A 1 82 ? 18.080 5.321 -32.874 1.00 86.56 82 ALA A N 1
ATOM 635 C CA . ALA A 1 82 ? 18.935 5.021 -34.018 1.00 86.56 82 ALA A CA 1
ATOM 636 C C . ALA A 1 82 ? 18.923 6.125 -35.085 1.00 86.56 82 ALA A C 1
ATOM 638 O O . ALA A 1 82 ? 19.936 6.289 -35.766 1.00 86.56 82 ALA A O 1
ATOM 639 N N . GLN A 1 83 ? 17.825 6.874 -35.215 1.00 87.31 83 GLN A N 1
ATOM 640 C CA . GLN A 1 83 ? 17.712 8.027 -36.111 1.00 87.31 83 GLN A CA 1
ATOM 641 C C . GLN A 1 83 ? 18.381 9.273 -35.518 1.00 87.31 83 GLN A C 1
ATOM 643 O O . GLN A 1 83 ? 19.153 9.941 -36.203 1.00 87.31 83 GLN A O 1
ATOM 648 N N . GLU A 1 84 ? 18.124 9.562 -34.242 1.00 85.75 84 GLU A N 1
ATOM 649 C CA . GLU A 1 84 ? 18.535 10.814 -33.592 1.00 85.75 84 GLU A CA 1
ATOM 650 C C . GLU A 1 84 ? 19.953 10.745 -32.990 1.00 85.75 84 GLU A C 1
ATOM 652 O O . GLU A 1 84 ? 20.703 11.721 -33.029 1.00 85.75 84 GLU A O 1
ATOM 657 N N . ALA A 1 85 ? 20.368 9.577 -32.484 1.00 83.69 85 ALA A N 1
ATOM 658 C CA . ALA A 1 85 ? 21.682 9.352 -31.875 1.00 83.69 85 ALA A CA 1
ATOM 659 C C . ALA A 1 85 ? 22.304 7.982 -32.258 1.00 83.69 85 ALA A C 1
ATOM 661 O O . ALA A 1 85 ? 22.571 7.142 -31.384 1.00 83.69 85 ALA A O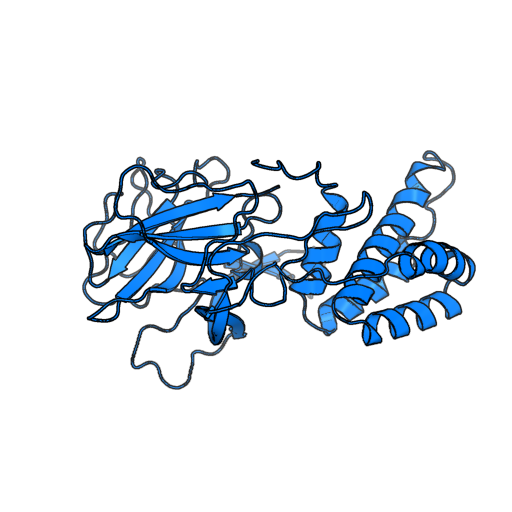 1
ATOM 662 N N . PRO A 1 86 ? 22.637 7.741 -33.546 1.00 85.88 86 PRO A N 1
ATOM 663 C CA . PRO A 1 86 ? 23.108 6.437 -34.032 1.00 85.88 86 PRO A CA 1
ATOM 664 C C . PRO A 1 86 ? 24.288 5.810 -33.250 1.00 85.88 86 PRO A C 1
ATOM 666 O O . PRO A 1 86 ? 24.287 4.590 -33.032 1.00 85.88 86 PRO A O 1
ATOM 669 N N . PRO A 1 87 ? 25.308 6.576 -32.795 1.00 83.81 87 PRO A N 1
ATOM 670 C CA . PRO A 1 87 ? 26.405 6.021 -31.996 1.00 83.81 87 PRO A CA 1
ATOM 671 C C . PRO A 1 87 ? 25.975 5.519 -30.611 1.00 83.81 87 PRO A C 1
ATOM 673 O O . PRO A 1 87 ? 26.571 4.572 -30.091 1.00 83.81 87 PRO A O 1
ATOM 676 N N . LEU A 1 88 ? 24.967 6.148 -29.998 1.00 81.00 88 LEU A N 1
ATOM 677 C CA . LEU A 1 88 ? 24.406 5.722 -28.717 1.00 81.00 88 LEU A CA 1
ATOM 678 C C . LEU A 1 88 ? 23.529 4.481 -28.910 1.00 81.00 88 LEU A C 1
ATOM 680 O O . LEU A 1 88 ? 23.760 3.473 -28.244 1.00 81.00 88 LEU A O 1
ATOM 684 N N . ALA A 1 89 ? 22.637 4.496 -29.906 1.00 84.81 89 ALA A N 1
ATOM 685 C CA . ALA A 1 89 ? 21.795 3.351 -30.254 1.00 84.81 89 ALA A CA 1
ATOM 686 C C . ALA A 1 89 ? 22.608 2.075 -30.501 1.00 84.81 89 ALA A C 1
ATOM 688 O O . ALA A 1 89 ? 22.286 1.012 -29.976 1.00 84.81 89 ALA A O 1
ATOM 689 N N . ARG A 1 90 ? 23.716 2.167 -31.251 1.00 84.12 90 ARG A N 1
ATOM 690 C CA . ARG A 1 90 ? 24.585 1.012 -31.535 1.00 84.12 90 ARG A CA 1
ATOM 691 C C . ARG A 1 90 ? 25.233 0.433 -30.277 1.00 84.12 90 ARG A C 1
ATOM 693 O O . ARG A 1 90 ? 25.427 -0.780 -30.207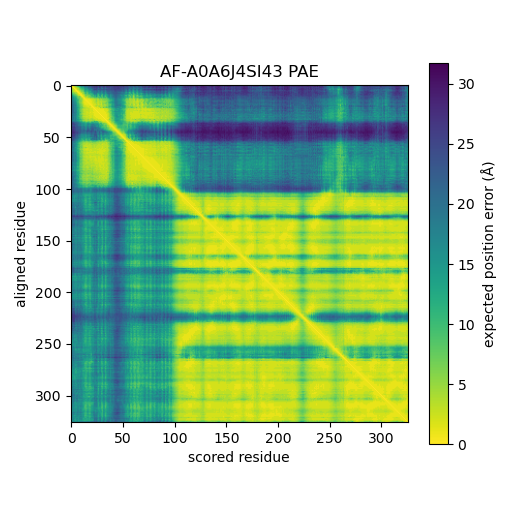 1.00 84.12 90 ARG A O 1
ATOM 700 N N . ARG A 1 91 ? 25.597 1.284 -29.313 1.00 81.75 91 ARG A N 1
ATOM 701 C CA . ARG A 1 91 ? 26.172 0.853 -28.033 1.00 81.75 91 ARG A CA 1
ATOM 702 C C . ARG A 1 91 ? 25.104 0.202 -27.165 1.00 81.75 91 ARG A C 1
ATOM 704 O O . ARG A 1 91 ? 25.286 -0.951 -26.789 1.00 81.75 91 ARG A O 1
ATOM 711 N N . LEU A 1 92 ? 23.970 0.872 -26.957 1.00 81.75 92 LEU A N 1
ATOM 712 C CA . LEU A 1 92 ? 22.866 0.355 -26.143 1.00 81.75 92 LEU A CA 1
ATOM 713 C C . LEU A 1 92 ? 22.270 -0.931 -26.713 1.00 81.75 92 LEU A C 1
ATOM 715 O O . LEU A 1 92 ? 22.018 -1.859 -25.954 1.00 81.75 92 LEU A O 1
ATOM 719 N N . ARG A 1 93 ? 22.152 -1.061 -28.041 1.00 82.56 93 ARG A N 1
ATOM 720 C CA . ARG A 1 93 ? 21.655 -2.289 -28.677 1.00 82.56 93 ARG A CA 1
ATOM 721 C C . ARG A 1 93 ? 22.490 -3.513 -28.294 1.00 82.56 93 ARG A C 1
ATOM 723 O O . ARG A 1 93 ? 21.920 -4.582 -28.140 1.00 82.56 93 ARG A O 1
ATOM 730 N N . ARG A 1 94 ? 23.809 -3.394 -28.081 1.00 76.31 94 ARG A N 1
ATOM 731 C CA . ARG A 1 94 ? 24.651 -4.525 -27.626 1.00 76.31 94 ARG A CA 1
ATOM 732 C C . ARG A 1 94 ? 24.386 -4.937 -26.178 1.00 76.31 94 ARG A C 1
ATOM 734 O O . ARG A 1 94 ? 24.617 -6.095 -25.852 1.00 76.31 94 ARG A O 1
ATOM 741 N N . PHE A 1 95 ? 23.951 -4.005 -25.336 1.00 69.38 95 PHE A N 1
ATOM 742 C CA . PHE A 1 95 ? 23.605 -4.276 -23.942 1.00 69.38 95 PHE A CA 1
ATOM 743 C C . PHE A 1 95 ? 22.181 -4.822 -23.843 1.00 69.38 95 PHE A C 1
ATOM 745 O O . PHE A 1 95 ? 21.983 -5.921 -23.342 1.00 69.38 95 PHE A O 1
ATOM 752 N N . VAL A 1 96 ? 21.213 -4.139 -24.457 1.00 69.69 96 VAL A N 1
ATOM 753 C CA . VAL A 1 96 ? 19.800 -4.532 -24.389 1.00 69.69 96 VAL A CA 1
ATOM 754 C C . VA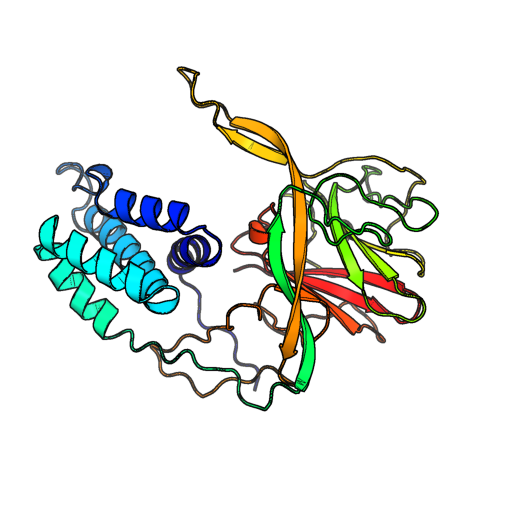L A 1 96 ? 19.499 -5.799 -25.198 1.00 69.69 96 VAL A C 1
ATOM 756 O O . VAL A 1 96 ? 18.661 -6.587 -24.789 1.00 69.69 96 VAL A O 1
ATOM 759 N N . SER A 1 97 ? 20.214 -6.087 -26.296 1.00 67.44 97 SER A N 1
ATOM 760 C CA . SER A 1 97 ? 20.050 -7.379 -27.004 1.00 67.44 97 SER A CA 1
ATOM 761 C C . SER A 1 97 ? 20.546 -8.586 -26.206 1.00 67.44 97 SER A C 1
ATOM 763 O O . SER A 1 97 ? 20.131 -9.706 -26.490 1.00 67.44 97 SER A O 1
ATOM 765 N N . LYS A 1 98 ? 21.424 -8.369 -25.216 1.00 59.09 98 LYS A N 1
ATOM 766 C CA . LYS A 1 98 ? 21.850 -9.404 -24.265 1.00 59.09 98 LYS A CA 1
ATOM 767 C C . LYS A 1 98 ? 20.911 -9.526 -23.074 1.00 59.09 98 LYS A C 1
ATOM 769 O O . LYS A 1 98 ? 20.964 -10.537 -22.386 1.00 59.09 98 LYS A O 1
ATOM 774 N N . CYS A 1 99 ? 20.029 -8.552 -22.860 1.00 55.75 99 CYS A N 1
ATOM 775 C CA . CYS A 1 99 ? 18.886 -8.704 -21.977 1.00 55.75 99 CYS A CA 1
ATOM 776 C C . CYS A 1 99 ? 17.868 -9.642 -22.640 1.00 55.75 99 CYS A C 1
ATOM 778 O O . CYS A 1 99 ? 16.793 -9.236 -23.076 1.00 55.75 99 CYS A O 1
ATOM 780 N N . THR A 1 100 ? 18.211 -10.926 -22.741 1.00 51.06 100 THR A N 1
ATOM 781 C CA . THR A 1 100 ? 17.235 -11.979 -23.000 1.00 51.06 100 THR A CA 1
ATOM 782 C C . THR A 1 100 ? 16.418 -12.122 -21.730 1.00 51.06 100 THR A C 1
ATOM 784 O O . THR A 1 100 ? 16.751 -12.909 -20.850 1.00 51.06 100 THR A O 1
ATOM 787 N N . HIS A 1 101 ? 15.388 -11.291 -21.589 1.00 50.56 101 HIS A N 1
ATOM 788 C CA . HIS A 1 101 ? 14.450 -11.398 -20.487 1.00 50.56 101 HIS A CA 1
ATOM 789 C C . HIS A 1 101 ? 13.688 -12.707 -20.631 1.00 50.56 101 HIS A C 1
ATOM 791 O O . HIS A 1 101 ? 12.650 -12.779 -21.281 1.00 50.56 101 HIS A O 1
ATOM 797 N N . ARG A 1 102 ? 14.199 -13.757 -19.995 1.00 51.59 102 ARG A N 1
ATOM 798 C CA . ARG A 1 102 ? 13.298 -14.740 -19.427 1.00 51.59 102 ARG A CA 1
ATOM 799 C C . ARG A 1 102 ? 12.656 -14.022 -18.252 1.00 51.59 102 ARG A C 1
ATOM 801 O O . ARG A 1 102 ? 13.304 -13.770 -17.241 1.00 51.59 102 ARG A O 1
ATOM 808 N N . THR A 1 103 ? 11.416 -13.576 -18.424 1.00 53.88 103 THR A N 1
ATOM 809 C CA . THR A 1 103 ? 10.537 -13.338 -17.281 1.00 53.88 103 THR A CA 1
ATOM 810 C C . THR A 1 103 ? 10.438 -14.681 -16.583 1.00 53.88 103 THR A C 1
ATOM 812 O O . THR A 1 103 ? 9.705 -15.566 -17.017 1.00 53.88 103 THR A O 1
ATOM 815 N N . ASN A 1 104 ? 11.317 -14.891 -15.611 1.00 63.88 104 ASN A N 1
ATOM 816 C CA . ASN A 1 104 ? 11.358 -16.132 -14.874 1.00 63.88 104 ASN A CA 1
ATOM 817 C C . ASN A 1 104 ? 10.138 -16.102 -13.968 1.00 63.88 104 ASN A C 1
ATOM 819 O O . ASN A 1 104 ? 10.120 -15.372 -12.981 1.00 63.88 104 ASN A O 1
ATOM 823 N N . GLU A 1 105 ? 9.097 -16.821 -14.376 1.00 74.19 105 GLU A N 1
ATOM 824 C CA . GLU A 1 105 ? 7.931 -17.049 -13.540 1.00 74.19 105 GLU A CA 1
ATOM 825 C C . GLU A 1 105 ? 8.365 -17.751 -12.246 1.00 74.19 105 GLU A C 1
ATOM 827 O O . GLU A 1 105 ? 9.352 -18.503 -12.250 1.00 74.19 105 GLU A O 1
ATOM 832 N N . PRO A 1 106 ? 7.660 -17.508 -11.129 1.00 84.31 106 PRO A N 1
ATOM 833 C CA . PRO A 1 106 ? 7.883 -18.293 -9.929 1.00 84.31 106 PRO A CA 1
ATOM 834 C C . PRO A 1 106 ? 7.694 -19.782 -10.241 1.00 84.31 106 PRO A C 1
ATOM 836 O O . PRO A 1 106 ? 6.845 -20.168 -11.046 1.00 84.31 106 PRO A O 1
ATOM 839 N N . LEU A 1 107 ? 8.485 -20.625 -9.588 1.00 85.94 107 LEU A N 1
ATOM 840 C CA . LEU A 1 107 ? 8.297 -22.065 -9.650 1.00 85.94 107 LEU A CA 1
ATOM 841 C C . LEU A 1 107 ? 6.999 -22.450 -8.928 1.00 85.94 107 LEU A C 1
ATOM 843 O O . LEU A 1 107 ? 6.629 -21.868 -7.907 1.00 85.94 107 LEU A O 1
ATOM 847 N N . GLY A 1 108 ? 6.348 -23.494 -9.440 1.00 87.88 108 GLY A N 1
ATOM 848 C CA . GLY A 1 108 ? 5.124 -24.050 -8.869 1.00 87.88 108 GLY A CA 1
ATOM 849 C C . GLY A 1 108 ? 3.840 -23.548 -9.533 1.00 87.88 108 GLY A C 1
ATOM 850 O O . GLY A 1 108 ? 3.823 -22.572 -10.279 1.00 87.88 108 GLY A O 1
ATOM 851 N N . ALA A 1 109 ? 2.746 -24.265 -9.279 1.00 92.38 109 ALA A N 1
ATOM 852 C CA . ALA A 1 109 ? 1.426 -23.896 -9.776 1.00 92.38 109 ALA A CA 1
ATOM 853 C C . ALA A 1 109 ? 0.860 -22.709 -8.986 1.00 92.38 109 ALA A C 1
ATOM 855 O O . ALA A 1 109 ? 1.048 -22.607 -7.773 1.00 92.38 109 ALA A O 1
ATOM 856 N N . ARG A 1 110 ? 0.140 -21.823 -9.678 1.00 94.12 110 ARG A N 1
ATOM 857 C CA . ARG A 1 110 ? -0.503 -20.643 -9.089 1.00 94.12 110 ARG A CA 1
ATOM 858 C C . ARG A 1 110 ? -1.940 -20.990 -8.708 1.00 94.12 110 ARG A C 1
ATOM 860 O O . ARG A 1 110 ? -2.842 -20.882 -9.531 1.00 94.12 110 ARG A O 1
ATOM 867 N N . GLU A 1 111 ? -2.131 -21.449 -7.477 1.00 95.81 111 GLU A N 1
ATOM 868 C CA . GLU A 1 111 ? -3.404 -22.006 -6.993 1.00 95.81 111 GLU A CA 1
ATOM 869 C C . GLU A 1 111 ? -4.009 -21.223 -5.823 1.00 95.81 111 GLU A C 1
ATOM 871 O O . GLU A 1 111 ? -5.195 -21.377 -5.539 1.00 95.81 111 GLU A O 1
ATOM 876 N N . VAL A 1 112 ? -3.232 -20.370 -5.146 1.00 96.69 112 VAL A N 1
ATOM 877 C CA . VAL A 1 112 ? -3.710 -19.605 -3.988 1.00 96.69 112 VAL A CA 1
ATOM 878 C C . VAL A 1 112 ? -4.485 -18.381 -4.480 1.00 96.69 112 VAL A C 1
ATOM 880 O O . VAL A 1 112 ? -3.869 -17.485 -5.064 1.00 96.69 112 VAL A O 1
ATOM 883 N N . PRO A 1 113 ? -5.809 -18.288 -4.251 1.00 96.38 113 PRO A N 1
ATOM 884 C CA . PRO A 1 113 ? -6.606 -17.191 -4.783 1.00 96.38 113 PRO A CA 1
ATOM 885 C C . PRO A 1 113 ? -6.210 -15.842 -4.182 1.00 96.38 113 PRO A C 1
ATOM 887 O O . PRO A 1 113 ? -5.957 -15.722 -2.980 1.00 96.38 113 PRO A O 1
ATOM 890 N N . ARG A 1 114 ? -6.227 -14.809 -5.023 1.00 96.19 114 ARG A N 1
ATOM 891 C CA . ARG A 1 114 ? -6.025 -13.413 -4.629 1.00 96.19 114 ARG A CA 1
ATOM 892 C C . ARG A 1 114 ? -6.850 -12.463 -5.486 1.00 96.19 114 ARG A C 1
ATOM 894 O O . ARG A 1 114 ? -7.402 -12.845 -6.517 1.00 96.19 114 ARG A O 1
ATOM 901 N N . LEU A 1 115 ? -6.868 -11.201 -5.085 1.00 96.00 115 LEU A N 1
ATOM 902 C CA . LEU A 1 115 ? -7.292 -10.090 -5.928 1.00 96.00 115 LEU A CA 1
ATOM 903 C C . LEU A 1 115 ? -6.066 -9.244 -6.266 1.00 96.00 115 LEU A C 1
ATOM 905 O O . LEU A 1 115 ? -5.354 -8.807 -5.371 1.00 96.00 115 LEU A O 1
ATOM 909 N N . GLU A 1 116 ? -5.800 -9.026 -7.545 1.00 95.75 116 GLU A N 1
ATOM 910 C CA . GLU A 1 116 ? -4.828 -8.044 -8.023 1.00 95.75 116 GLU A CA 1
ATOM 911 C C . GLU A 1 116 ? -5.393 -6.633 -7.901 1.00 95.75 116 GLU A C 1
ATOM 913 O O . GLU A 1 116 ? -6.551 -6.414 -8.248 1.00 95.75 116 GLU A O 1
ATOM 918 N N . LEU A 1 117 ? -4.570 -5.674 -7.478 1.00 95.06 117 LEU A N 1
ATOM 919 C CA . LEU A 1 117 ? -4.884 -4.251 -7.578 1.00 95.06 117 LEU A CA 1
ATOM 920 C C . LEU A 1 117 ? -4.370 -3.754 -8.934 1.00 95.06 117 LEU A C 1
ATOM 922 O O . LEU A 1 117 ? -3.189 -3.444 -9.088 1.00 95.06 117 LEU A O 1
ATOM 926 N N . SER A 1 118 ? -5.243 -3.753 -9.939 1.00 92.19 118 SER A N 1
ATOM 927 C CA . SER A 1 118 ? -4.838 -3.617 -11.343 1.00 92.19 118 SER A CA 1
ATOM 928 C C . SER A 1 118 ? -4.737 -2.172 -11.824 1.00 92.19 118 SER A C 1
ATOM 930 O O . SER A 1 118 ? -3.964 -1.882 -12.734 1.00 92.19 118 SER A O 1
ATOM 932 N N . ALA A 1 119 ? -5.510 -1.254 -11.239 1.00 91.81 119 ALA A N 1
ATOM 933 C CA . ALA A 1 119 ? -5.527 0.144 -11.657 1.00 91.81 119 ALA A CA 1
ATOM 934 C C . ALA A 1 119 ? -5.994 1.088 -10.547 1.00 91.81 119 ALA A C 1
ATOM 936 O O . ALA A 1 119 ? -6.696 0.684 -9.616 1.00 91.81 119 ALA A O 1
ATOM 937 N N . LEU A 1 120 ? -5.642 2.366 -10.709 1.00 94.81 120 LEU A N 1
ATOM 938 C CA . LEU A 1 120 ? -6.092 3.475 -9.876 1.00 94.81 120 LEU A CA 1
ATOM 939 C C . LEU A 1 120 ? -6.931 4.454 -10.696 1.00 94.81 120 LEU A C 1
ATOM 941 O O . LEU A 1 120 ? -6.478 4.957 -11.724 1.00 94.81 120 LEU A O 1
ATOM 945 N N . THR A 1 121 ? -8.136 4.764 -10.222 1.00 94.62 121 THR A N 1
ATOM 946 C CA . THR A 1 121 ? -9.060 5.718 -10.850 1.00 94.62 121 THR A CA 1
ATOM 947 C C . THR A 1 121 ? -9.342 6.893 -9.921 1.00 94.62 121 THR A C 1
ATOM 949 O O . THR A 1 121 ? -9.184 6.803 -8.706 1.00 94.62 121 THR A O 1
ATOM 952 N N . ARG A 1 122 ? -9.738 8.038 -10.484 1.00 94.25 122 ARG A N 1
ATOM 953 C CA . ARG A 1 122 ? -10.178 9.197 -9.684 1.00 94.25 122 ARG A CA 1
ATOM 954 C C . ARG A 1 122 ? -11.636 9.093 -9.269 1.00 94.25 122 ARG A C 1
ATOM 956 O O . ARG A 1 122 ? -11.995 9.572 -8.201 1.00 94.25 122 ARG A O 1
ATOM 963 N N . ASP A 1 123 ? -12.445 8.471 -10.114 1.00 92.88 123 ASP A N 1
ATOM 964 C CA . ASP A 1 123 ? -13.869 8.328 -9.873 1.00 92.88 123 ASP A CA 1
ATOM 965 C C . ASP A 1 123 ? -14.139 7.070 -9.038 1.00 92.88 123 ASP A C 1
ATOM 967 O O . ASP A 1 123 ? -13.499 6.034 -9.279 1.00 92.88 123 ASP A O 1
ATOM 971 N N . PRO A 1 124 ? -15.060 7.152 -8.060 1.00 91.00 124 PRO A N 1
ATOM 972 C CA . PRO A 1 124 ? -15.484 5.992 -7.292 1.00 91.00 124 PRO A CA 1
ATOM 973 C C . PRO A 1 124 ? -16.148 4.954 -8.202 1.00 91.00 124 PRO A C 1
ATOM 975 O O . PRO A 1 124 ? -16.749 5.318 -9.220 1.00 91.00 124 PRO A O 1
ATOM 978 N N . PRO A 1 125 ? -16.089 3.660 -7.839 1.00 89.19 125 PRO A N 1
ATOM 979 C CA . PRO A 1 125 ? -16.844 2.645 -8.554 1.00 89.19 125 PRO A CA 1
ATOM 980 C C . PRO A 1 125 ? -18.351 2.960 -8.490 1.00 89.19 125 PRO A C 1
ATOM 982 O O . PRO A 1 125 ? -18.830 3.489 -7.485 1.00 89.19 125 PRO A O 1
ATOM 985 N N . PRO A 1 126 ? -19.116 2.634 -9.547 1.00 80.19 126 PRO A N 1
ATOM 986 C CA . PRO A 1 126 ? -20.535 2.979 -9.638 1.00 80.19 126 PRO A CA 1
ATOM 987 C C . PRO A 1 126 ? -21.411 2.264 -8.595 1.00 80.19 126 PRO A C 1
ATOM 989 O O . PRO A 1 126 ? -22.492 2.754 -8.276 1.00 80.19 126 PRO A O 1
ATOM 992 N N . ASP A 1 127 ? -20.955 1.127 -8.061 1.00 77.44 127 ASP A N 1
ATOM 993 C CA . ASP A 1 127 ? -21.598 0.403 -6.963 1.00 77.44 127 ASP A CA 1
ATOM 994 C C . ASP A 1 127 ? -20.787 0.611 -5.675 1.00 77.44 127 ASP A C 1
ATOM 996 O O . ASP A 1 127 ? -19.689 0.075 -5.525 1.00 77.44 127 ASP A O 1
ATOM 1000 N N . ALA A 1 128 ? -21.320 1.430 -4.766 1.00 66.81 128 ALA A N 1
ATOM 1001 C CA . ALA A 1 128 ? -20.707 1.762 -3.478 1.00 66.81 128 ALA A CA 1
ATOM 1002 C C . ALA A 1 128 ? -21.430 1.095 -2.292 1.00 66.81 128 ALA A C 1
ATOM 1004 O O . ALA A 1 128 ? -21.416 1.619 -1.178 1.00 66.81 128 ALA A O 1
ATOM 1005 N N . SER A 1 129 ? -22.093 -0.047 -2.515 1.00 66.88 129 SER A N 1
ATOM 1006 C CA . SER A 1 129 ? -22.763 -0.813 -1.448 1.00 66.88 129 SER A CA 1
ATOM 1007 C C . SER A 1 129 ? -21.815 -1.264 -0.326 1.00 66.88 129 SER A C 1
ATOM 1009 O O . SER A 1 129 ? -22.258 -1.509 0.798 1.00 66.88 129 SER A O 1
ATOM 1011 N N . TRP A 1 130 ? -20.512 -1.312 -0.605 1.00 83.50 130 TRP A N 1
ATOM 1012 C CA . TRP A 1 130 ? -19.435 -1.533 0.356 1.0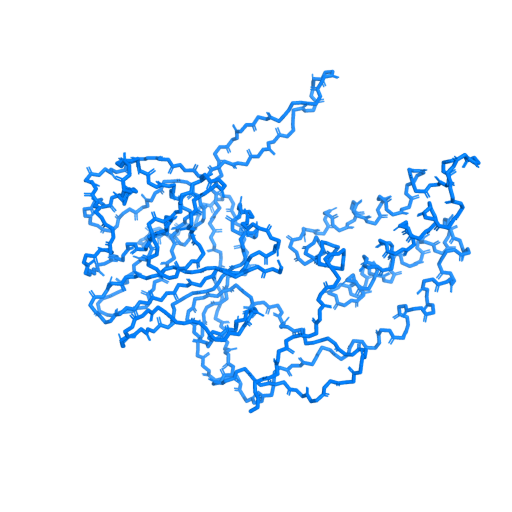0 83.50 130 TRP A CA 1
ATOM 1013 C C . TRP A 1 130 ? -18.398 -0.403 0.254 1.00 83.50 130 TRP A C 1
ATOM 1015 O O . TRP A 1 130 ? -18.211 0.120 -0.848 1.00 83.50 130 TRP A O 1
ATOM 1025 N N . PRO A 1 131 ? -17.694 -0.032 1.349 1.00 91.31 131 PRO A N 1
ATOM 1026 C CA . PRO A 1 131 ? -16.566 0.889 1.279 1.00 91.31 131 PRO A CA 1
ATOM 1027 C C . PRO A 1 131 ? -15.613 0.492 0.148 1.00 91.31 131 PRO A C 1
ATOM 1029 O O . PRO A 1 131 ? -15.043 -0.605 0.184 1.00 91.31 131 PRO A O 1
ATOM 1032 N N . PRO A 1 132 ? -15.435 1.343 -0.871 1.00 94.38 132 PRO A N 1
ATOM 1033 C CA . PRO A 1 132 ? -14.627 0.978 -2.018 1.00 94.38 132 PRO A CA 1
ATOM 1034 C C . PRO A 1 132 ? -13.155 0.887 -1.613 1.00 94.38 132 PRO A C 1
ATOM 1036 O O . PRO A 1 132 ? -12.682 1.644 -0.764 1.00 94.38 132 PRO A O 1
ATOM 1039 N N . ALA A 1 133 ? -12.409 -0.027 -2.231 1.00 96.50 133 ALA A N 1
ATOM 1040 C CA . ALA A 1 133 ? -10.959 -0.059 -2.077 1.00 96.50 133 ALA A CA 1
ATOM 1041 C C . ALA A 1 133 ? -10.372 1.257 -2.613 1.00 96.50 133 ALA A C 1
ATOM 1043 O O . ALA A 1 133 ? -10.675 1.651 -3.743 1.00 96.50 133 ALA A O 1
ATOM 1044 N N . LYS A 1 134 ? -9.565 1.958 -1.813 1.00 98.00 134 LYS A N 1
ATOM 1045 C CA . LYS A 1 134 ? -8.972 3.244 -2.208 1.00 98.00 134 LYS A CA 1
ATOM 1046 C C . LYS A 1 134 ? -7.715 3.587 -1.420 1.00 98.00 134 LYS A C 1
ATOM 1048 O O . LYS A 1 134 ? -7.525 3.119 -0.302 1.00 98.00 134 LYS A O 1
ATOM 1053 N N . PHE A 1 135 ? -6.909 4.477 -1.982 1.00 98.44 135 PHE A N 1
ATOM 1054 C CA . PHE A 1 135 ? -5.804 5.147 -1.304 1.00 98.44 135 PHE A CA 1
ATOM 1055 C C . PHE A 1 135 ? -6.064 6.647 -1.217 1.00 98.44 135 PHE A C 1
ATOM 1057 O O . PHE A 1 135 ? -6.590 7.255 -2.150 1.00 98.44 135 PHE A O 1
ATOM 1064 N N . GLY A 1 136 ? -5.679 7.249 -0.095 1.00 97.81 136 GLY A N 1
ATOM 1065 C CA . GLY A 1 136 ? -5.968 8.641 0.226 1.00 97.81 136 GLY A CA 1
ATOM 1066 C C . GLY A 1 136 ? -7.453 8.920 0.488 1.00 97.81 136 GLY A C 1
ATOM 1067 O O . GLY A 1 136 ? -8.240 8.018 0.760 1.00 97.81 136 GLY A O 1
ATOM 1068 N N . GLY A 1 137 ? -7.835 10.196 0.441 1.00 97.38 137 GLY A N 1
ATOM 1069 C CA . GLY A 1 137 ? -9.188 10.645 0.769 1.00 97.38 137 GLY A CA 1
ATOM 1070 C C . GLY A 1 137 ? -9.475 10.653 2.272 1.00 97.38 137 GLY A C 1
ATOM 1071 O O . GLY A 1 137 ? -8.592 10.904 3.094 1.00 97.38 137 GLY A O 1
ATOM 1072 N N . LEU A 1 138 ? -10.739 10.436 2.633 1.00 97.69 138 LEU A N 1
ATOM 1073 C CA . LEU A 1 138 ? -11.173 10.171 4.008 1.00 97.69 138 LEU A CA 1
ATOM 1074 C C . LEU A 1 138 ? -11.684 8.726 4.106 1.00 97.69 138 LEU A C 1
ATOM 1076 O O . LEU A 1 138 ? -12.216 8.229 3.114 1.00 97.69 138 LEU A O 1
ATOM 1080 N N . PRO A 1 139 ? -11.549 8.056 5.261 1.00 97.81 139 PRO A N 1
ATOM 1081 C CA . PRO A 1 139 ? -12.057 6.699 5.443 1.00 97.81 139 PRO A CA 1
ATOM 1082 C C . PRO A 1 139 ? -13.583 6.635 5.305 1.00 97.81 139 PRO A C 1
ATOM 1084 O O . PRO A 1 139 ? -14.304 7.418 5.926 1.00 97.81 139 PRO A O 1
ATOM 1087 N N . ASP A 1 140 ? -14.066 5.648 4.555 1.00 96.62 140 ASP A N 1
ATOM 1088 C CA . ASP A 1 140 ? -15.483 5.284 4.496 1.00 96.62 140 ASP A CA 1
ATOM 1089 C C . ASP A 1 140 ? -15.752 4.228 5.580 1.00 96.62 140 ASP A C 1
ATOM 1091 O O . ASP A 1 140 ? -15.673 3.020 5.341 1.00 96.62 140 ASP A O 1
ATOM 1095 N N . TRP A 1 141 ? -15.947 4.681 6.820 1.00 96.31 141 TRP A N 1
ATOM 1096 C CA . TRP A 1 141 ? -16.024 3.809 7.998 1.00 96.31 141 TRP A CA 1
ATOM 1097 C C . TRP A 1 141 ? -17.192 2.812 7.956 1.00 96.31 141 TRP A C 1
ATOM 1099 O O . TRP A 1 141 ? -18.347 3.188 7.767 1.00 96.31 141 TRP A O 1
ATOM 1109 N N . LEU A 1 142 ? -16.892 1.543 8.243 1.00 94.19 142 LEU A N 1
ATOM 1110 C CA . LEU A 1 142 ? -17.870 0.533 8.639 1.00 94.19 142 LEU A CA 1
ATOM 1111 C C . LEU A 1 142 ? -18.061 0.590 10.152 1.00 94.19 142 LEU A C 1
ATOM 1113 O O . LEU A 1 142 ? -17.198 0.152 10.914 1.00 94.19 142 LEU A O 1
ATOM 1117 N N . GLY A 1 143 ? -19.210 1.111 10.575 1.00 92.12 143 GLY A N 1
ATOM 1118 C CA . GLY A 1 143 ? -19.520 1.324 11.986 1.00 92.12 143 GLY A CA 1
ATOM 1119 C C . GLY A 1 143 ? -18.834 2.566 12.553 1.00 92.12 143 GLY A C 1
ATOM 1120 O O . GLY A 1 143 ? -18.614 3.548 11.842 1.00 92.12 143 GLY A O 1
ATOM 1121 N N . ASP A 1 144 ? -18.519 2.528 13.848 1.00 95.44 144 ASP A N 1
ATOM 1122 C CA . ASP A 1 144 ? -18.000 3.697 14.551 1.00 95.44 144 ASP A CA 1
ATOM 1123 C C . ASP A 1 144 ? -16.545 4.020 14.154 1.00 95.44 144 ASP A C 1
ATOM 1125 O O . ASP A 1 144 ? -15.681 3.128 14.165 1.00 95.44 144 ASP A O 1
ATOM 1129 N N . PRO A 1 145 ? -16.237 5.299 13.854 1.00 97.25 145 PRO A N 1
ATOM 1130 C CA . PRO A 1 145 ? -14.880 5.741 13.571 1.00 97.25 145 PRO A CA 1
ATOM 1131 C C . PRO A 1 145 ? -13.915 5.450 14.720 1.00 97.25 145 PRO A C 1
ATOM 1133 O O . PRO A 1 145 ? -14.208 5.721 15.883 1.00 97.25 145 PRO A O 1
ATOM 1136 N N . ALA A 1 146 ? -12.722 4.971 14.383 1.00 97.56 146 ALA A N 1
ATOM 1137 C CA . ALA A 1 146 ? -11.664 4.668 15.341 1.00 97.56 146 ALA A CA 1
ATOM 1138 C C . ALA A 1 146 ? -10.323 5.126 14.767 1.00 97.56 146 ALA A C 1
ATOM 1140 O O . ALA A 1 146 ? -9.572 4.339 14.207 1.00 97.56 146 ALA A O 1
ATOM 1141 N N . TRP A 1 147 ? -10.043 6.424 14.867 1.00 98.38 147 TRP A N 1
ATOM 1142 C CA . TRP A 1 147 ? -8.857 7.033 14.272 1.00 98.38 147 TRP A CA 1
ATOM 1143 C C . TRP A 1 147 ? -7.629 6.816 15.172 1.00 98.38 147 TRP A C 1
ATOM 1145 O O . TRP A 1 147 ? -7.635 7.336 16.292 1.00 98.38 147 TRP A O 1
ATOM 1155 N N . PRO A 1 148 ? -6.581 6.093 14.732 1.00 98.12 148 PRO A N 1
ATOM 1156 C CA . PRO A 1 148 ? -5.401 5.832 15.555 1.00 98.12 148 PRO A CA 1
ATOM 1157 C C . PRO A 1 148 ? -4.596 7.098 15.859 1.00 98.12 148 PRO A C 1
ATOM 1159 O O . PRO A 1 148 ? -4.433 7.970 14.998 1.00 98.12 148 PRO A O 1
ATOM 1162 N N . VAL A 1 149 ? -4.067 7.186 17.075 1.00 97.06 149 VAL A N 1
ATOM 1163 C CA . VAL A 1 149 ? -3.177 8.269 17.508 1.00 97.06 149 VAL A CA 1
ATOM 1164 C C . VAL A 1 149 ? -1.797 7.717 17.854 1.00 97.06 149 VAL A C 1
ATOM 1166 O O . VAL A 1 149 ? -1.681 6.624 18.406 1.00 97.06 149 VAL A O 1
ATOM 1169 N N . ALA A 1 150 ? -0.755 8.475 17.517 1.00 93.31 150 ALA A N 1
ATOM 1170 C CA . ALA A 1 150 ? 0.613 8.187 17.935 1.00 93.31 150 ALA A CA 1
ATOM 1171 C C . ALA A 1 150 ? 0.789 8.418 19.449 1.00 93.31 150 ALA A C 1
ATOM 1173 O O . ALA A 1 150 ? -0.089 8.972 20.118 1.00 93.31 150 ALA A O 1
ATOM 1174 N N . SER A 1 151 ? 1.948 8.034 19.989 1.00 90.25 151 SER A N 1
ATOM 1175 C CA . SER A 1 151 ? 2.302 8.206 21.408 1.00 90.25 151 SER A CA 1
ATOM 1176 C C . SER A 1 151 ? 2.281 9.667 21.879 1.00 90.25 151 SER A C 1
ATOM 1178 O O . SER A 1 151 ? 1.980 9.940 23.039 1.00 90.25 151 SER A O 1
ATOM 1180 N N . ASP A 1 152 ? 2.517 10.616 20.972 1.00 90.62 152 ASP A N 1
ATOM 1181 C CA . ASP A 1 152 ? 2.417 12.057 21.226 1.00 90.62 152 ASP A CA 1
ATOM 1182 C C . ASP A 1 152 ? 0.981 12.619 21.137 1.00 90.62 152 ASP A C 1
ATOM 1184 O O . ASP A 1 152 ? 0.766 13.827 21.253 1.00 90.62 152 ASP A O 1
ATOM 1188 N N . GLY A 1 153 ? -0.013 11.753 20.918 1.00 92.94 153 GLY A N 1
ATOM 1189 C CA . GLY A 1 153 ? -1.428 12.101 20.812 1.00 92.94 153 GLY A CA 1
ATOM 1190 C C . GLY A 1 153 ? -1.853 12.669 19.456 1.00 92.94 153 GLY A C 1
ATOM 1191 O O . GLY A 1 153 ? -3.039 12.963 19.268 1.00 92.94 153 GLY A O 1
ATOM 1192 N N . ARG A 1 154 ? -0.940 12.827 18.486 1.00 94.31 154 ARG A N 1
ATOM 1193 C CA . ARG A 1 154 ? -1.307 13.291 17.142 1.00 94.31 154 ARG A CA 1
ATOM 1194 C C . ARG A 1 154 ? -1.993 12.166 16.355 1.00 94.31 154 ARG A C 1
ATOM 1196 O O . ARG A 1 154 ? -1.529 11.026 16.380 1.00 94.31 154 ARG A O 1
ATOM 1203 N N . PRO A 1 155 ? -3.084 12.457 15.622 1.00 96.81 155 PRO A N 1
ATOM 1204 C CA . PRO A 1 155 ? -3.720 11.470 14.757 1.00 96.81 155 PRO A CA 1
ATOM 1205 C C . PRO A 1 155 ? -2.786 11.057 13.620 1.00 96.81 155 PRO A C 1
ATOM 1207 O O . PRO A 1 155 ? -2.163 11.916 12.993 1.00 96.81 155 PRO A O 1
ATOM 1210 N N . LEU A 1 156 ? -2.754 9.762 13.311 1.00 97.69 156 LEU A N 1
ATOM 1211 C CA . LEU A 1 156 ? -2.047 9.258 12.137 1.00 97.69 156 LEU A CA 1
ATOM 1212 C C . LEU A 1 156 ? -2.726 9.718 10.834 1.00 97.69 156 LEU A C 1
ATOM 1214 O O . LEU A 1 156 ? -3.890 10.124 10.823 1.00 97.69 156 LEU A O 1
ATOM 1218 N N . VAL A 1 157 ? -2.003 9.661 9.719 1.00 97.81 157 VAL A N 1
ATOM 1219 C CA . VAL A 1 157 ? -2.525 9.978 8.386 1.00 97.81 157 VAL A CA 1
ATOM 1220 C C . VAL A 1 157 ? -3.241 8.772 7.810 1.00 97.81 157 VAL A C 1
ATOM 1222 O O . VAL A 1 157 ? -2.667 7.689 7.747 1.00 97.81 157 VAL A O 1
ATOM 1225 N N . PHE A 1 158 ? -4.479 8.967 7.354 1.00 98.50 158 PHE A N 1
ATOM 1226 C CA . PHE A 1 158 ? -5.189 7.945 6.596 1.00 98.50 158 PHE A CA 1
ATOM 1227 C C . PHE A 1 158 ? -4.498 7.726 5.248 1.00 98.50 158 PHE A C 1
ATOM 1229 O O . PHE A 1 158 ? -4.397 8.650 4.435 1.00 98.50 158 PHE A O 1
ATOM 1236 N N . TYR A 1 159 ? -4.007 6.508 5.040 1.00 98.31 159 TYR A N 1
ATOM 1237 C CA . TYR A 1 159 ? -3.257 6.112 3.855 1.00 98.31 159 TYR A CA 1
ATOM 1238 C C . TYR A 1 159 ? -4.157 5.451 2.811 1.00 98.31 159 TYR A C 1
ATOM 1240 O O . TYR A 1 159 ? -4.042 5.730 1.622 1.00 98.31 159 TYR A O 1
ATOM 1248 N N . GLY A 1 160 ? -5.090 4.609 3.249 1.00 98.31 160 GLY A N 1
ATOM 1249 C CA . GLY A 1 160 ? -6.029 3.933 2.364 1.00 98.31 160 GLY A CA 1
ATOM 1250 C C . GLY A 1 160 ? -6.901 2.925 3.094 1.00 98.31 160 GLY A C 1
ATOM 1251 O O . GLY A 1 160 ? -6.761 2.707 4.297 1.00 98.31 160 GLY A O 1
ATOM 1252 N N . GLN A 1 161 ? -7.802 2.299 2.352 1.00 98.31 161 GLN A N 1
ATOM 1253 C CA . GLN A 1 161 ? -8.659 1.224 2.825 1.00 98.31 161 GLN A CA 1
ATOM 1254 C C . GLN A 1 161 ? -8.746 0.118 1.781 1.00 98.31 161 GLN A C 1
ATOM 1256 O O . GLN A 1 161 ? -8.858 0.385 0.583 1.00 98.31 161 GLN A O 1
ATOM 1261 N N . LEU A 1 162 ? -8.712 -1.127 2.241 1.00 98.00 162 LEU A N 1
ATOM 1262 C CA . LEU A 1 162 ? -8.782 -2.310 1.391 1.00 98.00 162 LEU A CA 1
ATOM 1263 C C . LEU A 1 162 ? -9.734 -3.333 2.021 1.00 98.00 162 LEU A C 1
ATOM 1265 O O . LEU A 1 162 ? -9.733 -3.484 3.249 1.00 98.00 162 LEU A O 1
ATOM 1269 N N . PRO A 1 163 ? -10.542 -4.051 1.223 1.00 96.12 163 PRO A N 1
ATOM 1270 C CA . PRO A 1 163 ? -11.317 -5.159 1.747 1.00 96.12 163 PRO A CA 1
ATOM 1271 C C . PRO A 1 163 ? -10.351 -6.248 2.209 1.00 96.12 163 PRO A C 1
ATOM 1273 O O . PRO A 1 163 ? -9.387 -6.584 1.523 1.00 96.12 163 PRO A O 1
ATOM 1276 N N . VAL A 1 164 ? -10.613 -6.800 3.385 1.00 93.50 164 VAL A N 1
ATOM 1277 C CA . VAL A 1 164 ? -9.872 -7.935 3.929 1.00 93.50 164 VAL A CA 1
ATOM 1278 C C . VAL A 1 164 ? -10.888 -9.029 4.208 1.00 93.50 164 VAL A C 1
ATOM 1280 O O . VAL A 1 164 ? -11.938 -8.778 4.797 1.00 93.50 164 VAL A O 1
ATOM 1283 N N . GLY A 1 165 ? -10.631 -10.228 3.684 1.00 85.31 165 GLY A N 1
ATOM 1284 C CA . GLY A 1 165 ? -11.597 -11.324 3.734 1.00 85.31 165 GLY A CA 1
ATOM 1285 C C . GLY A 1 165 ? -12.081 -11.642 5.155 1.00 85.31 165 GLY A C 1
ATOM 1286 O O . GLY A 1 165 ? -11.447 -11.301 6.154 1.00 85.31 165 GLY A O 1
ATOM 1287 N N . GLY A 1 166 ? -13.208 -12.335 5.243 1.00 82.62 166 GLY A N 1
ATOM 1288 C CA . GLY A 1 166 ? -13.859 -12.696 6.497 1.00 82.62 166 GLY A CA 1
ATOM 1289 C C . GLY A 1 166 ? -15.335 -12.977 6.256 1.00 82.62 166 GLY A C 1
ATOM 1290 O O . GLY A 1 166 ? -15.878 -12.573 5.228 1.00 82.62 166 GLY A O 1
ATOM 1291 N N . ASP A 1 167 ? -15.963 -13.663 7.204 1.00 83.31 167 ASP A N 1
ATOM 1292 C CA . ASP A 1 167 ? -17.416 -13.792 7.274 1.00 83.31 167 ASP A CA 1
ATOM 1293 C C . ASP A 1 167 ? -17.873 -13.303 8.663 1.00 83.31 167 ASP A C 1
ATOM 1295 O O . ASP A 1 167 ? -17.539 -13.942 9.667 1.00 83.31 167 ASP A O 1
ATOM 1299 N N . PRO A 1 168 ? -18.515 -12.122 8.769 1.00 87.12 168 PRO A N 1
ATOM 1300 C CA . PRO A 1 168 ? -18.886 -11.221 7.671 1.00 87.12 168 PRO A CA 1
ATOM 1301 C C . PRO A 1 168 ? -17.669 -10.535 7.011 1.00 87.12 168 PRO A C 1
ATOM 1303 O O . PRO A 1 168 ? -16.598 -10.471 7.630 1.00 87.12 168 PRO A O 1
ATOM 1306 N N . PRO A 1 169 ? -17.822 -9.983 5.786 1.00 90.44 169 PRO A N 1
ATOM 1307 C CA . PRO A 1 169 ? -16.779 -9.210 5.111 1.00 90.44 169 PRO A CA 1
ATOM 1308 C C . PRO A 1 169 ? -16.255 -8.055 5.970 1.00 90.44 169 PRO A C 1
ATOM 1310 O O . PRO A 1 169 ? -17.001 -7.458 6.750 1.00 90.44 169 PRO A O 1
ATOM 1313 N N . ARG A 1 170 ? -14.965 -7.731 5.826 1.00 95.69 170 ARG A N 1
ATOM 1314 C CA . ARG A 1 170 ? -14.284 -6.703 6.623 1.00 95.69 170 ARG A CA 1
ATOM 1315 C C . ARG A 1 170 ? -13.516 -5.726 5.734 1.00 95.69 170 ARG A C 1
ATOM 1317 O O . ARG A 1 170 ? -13.135 -6.044 4.609 1.00 95.69 170 ARG A O 1
ATOM 1324 N N . THR A 1 171 ? -13.241 -4.545 6.272 1.00 97.44 171 THR A N 1
ATOM 1325 C CA . THR A 1 171 ? -12.395 -3.521 5.650 1.00 97.44 171 THR A CA 1
ATOM 1326 C C . THR A 1 171 ? -11.260 -3.164 6.594 1.00 97.44 171 THR A C 1
ATOM 1328 O O . THR A 1 171 ? -11.490 -2.891 7.772 1.00 97.44 171 THR A O 1
ATOM 1331 N N . ALA A 1 172 ? -10.037 -3.167 6.074 1.00 98.38 172 ALA A N 1
ATOM 1332 C CA . ALA A 1 172 ? -8.867 -2.630 6.746 1.00 98.38 172 ALA A CA 1
ATOM 1333 C C . ALA A 1 172 ? -8.698 -1.156 6.372 1.00 98.38 172 ALA A C 1
ATOM 1335 O O . ALA A 1 172 ? -8.687 -0.821 5.191 1.00 98.38 172 ALA A O 1
ATOM 1336 N N . TYR A 1 173 ? -8.528 -0.299 7.372 1.00 98.69 173 TYR A N 1
ATOM 1337 C CA . TYR A 1 173 ? -8.191 1.115 7.248 1.00 98.69 173 TYR A CA 1
ATOM 1338 C C . TYR 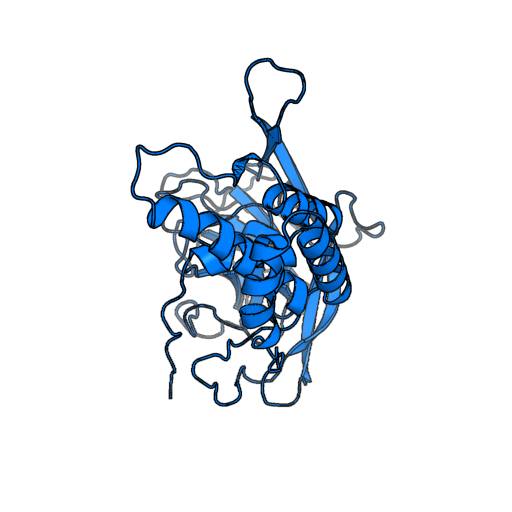A 1 173 ? -6.745 1.291 7.699 1.00 98.69 173 TYR A C 1
ATOM 1340 O O . TYR A 1 173 ? -6.399 0.962 8.835 1.00 98.69 173 TYR A O 1
ATOM 1348 N N . ILE A 1 174 ? -5.906 1.773 6.793 1.00 98.69 174 ILE A N 1
ATOM 1349 C CA . ILE A 1 174 ? -4.455 1.833 6.938 1.00 98.69 174 ILE A CA 1
ATOM 1350 C C . ILE A 1 174 ? -4.071 3.258 7.305 1.00 98.69 174 ILE A C 1
ATOM 1352 O O . ILE A 1 174 ? -4.468 4.217 6.635 1.00 98.69 174 ILE A O 1
ATOM 1356 N N . PHE A 1 175 ? -3.276 3.389 8.358 1.00 98.50 175 PHE A N 1
ATOM 1357 C CA . PHE A 1 175 ? -2.806 4.659 8.876 1.00 98.50 175 PHE A CA 1
ATOM 1358 C C . PHE A 1 175 ? -1.293 4.640 9.036 1.00 98.50 175 PHE A C 1
ATOM 1360 O O . PHE A 1 175 ? -0.731 3.665 9.530 1.00 98.50 175 PHE A O 1
ATOM 1367 N N . ILE A 1 176 ? -0.646 5.742 8.667 1.00 96.88 176 ILE A N 1
ATOM 1368 C CA . ILE A 1 176 ? 0.796 5.923 8.841 1.00 96.88 176 ILE A CA 1
ATOM 1369 C C . ILE A 1 176 ? 1.096 7.281 9.460 1.00 96.88 176 ILE A C 1
ATOM 1371 O O . ILE A 1 176 ? 0.361 8.255 9.280 1.00 96.88 176 ILE A O 1
ATOM 1375 N N . ASN A 1 177 ? 2.203 7.375 10.175 1.00 93.88 177 ASN A N 1
ATOM 1376 C CA . ASN A 1 177 ? 2.755 8.648 10.581 1.00 93.88 177 ASN A CA 1
ATOM 1377 C C . ASN A 1 177 ? 3.451 9.289 9.375 1.00 93.88 177 ASN A C 1
ATOM 1379 O O . ASN A 1 177 ? 4.247 8.661 8.687 1.00 93.88 177 ASN A O 1
ATOM 1383 N N . SER A 1 178 ? 3.124 10.548 9.096 1.00 80.94 178 SER A N 1
ATOM 1384 C CA . SER A 1 178 ? 3.686 11.285 7.965 1.00 80.94 178 SER A CA 1
ATOM 1385 C C . SER A 1 178 ? 5.040 11.930 8.236 1.00 80.94 178 SER A C 1
ATOM 1387 O O . SER A 1 178 ? 5.538 12.615 7.346 1.00 80.94 178 SER A O 1
ATOM 1389 N N . SER A 1 179 ? 5.562 11.821 9.455 1.00 80.75 179 SER A N 1
ATOM 1390 C CA . SER A 1 179 ? 6.865 12.361 9.832 1.00 80.75 179 SER A CA 1
ATOM 1391 C C . SER A 1 179 ? 7.971 11.421 9.365 1.00 80.75 179 SER A C 1
ATOM 1393 O O . SER A 1 179 ? 7.906 10.235 9.668 1.00 80.75 179 SER A O 1
ATOM 1395 N N . ASP A 1 180 ? 8.994 11.948 8.695 1.00 70.38 180 ASP A N 1
ATOM 1396 C CA . ASP A 1 180 ? 10.115 11.136 8.193 1.00 70.38 180 ASP A CA 1
ATOM 1397 C C . ASP A 1 180 ? 10.919 10.482 9.335 1.00 70.38 180 ASP A C 1
ATOM 1399 O O . ASP A 1 180 ? 11.476 9.404 9.168 1.00 70.38 180 ASP A O 1
ATOM 1403 N N . ASP A 1 181 ? 10.901 11.086 10.528 1.00 73.19 181 ASP A N 1
ATOM 1404 C CA . ASP A 1 181 ? 11.530 10.539 11.740 1.00 73.19 181 ASP A CA 1
ATOM 1405 C C . ASP A 1 181 ? 10.689 9.456 12.443 1.00 73.19 181 ASP A C 1
ATOM 1407 O O . ASP A 1 181 ? 11.106 8.899 13.460 1.00 73.19 181 ASP A O 1
ATOM 1411 N N . ALA A 1 182 ? 9.468 9.185 11.971 1.00 80.75 182 ALA A N 1
ATOM 1412 C CA . ALA A 1 182 ? 8.596 8.222 12.625 1.00 80.75 182 ALA A CA 1
ATOM 1413 C C . ALA A 1 182 ? 8.958 6.790 12.229 1.00 80.75 182 ALA A C 1
ATOM 1415 O O . ALA A 1 182 ? 8.893 6.401 11.062 1.00 80.75 182 ALA A O 1
ATOM 1416 N N . TRP A 1 183 ? 9.245 5.976 13.239 1.00 84.62 183 TRP A N 1
ATOM 1417 C CA . TRP A 1 183 ? 9.494 4.549 13.092 1.00 84.62 183 TRP A CA 1
ATOM 1418 C C . TRP A 1 183 ? 8.212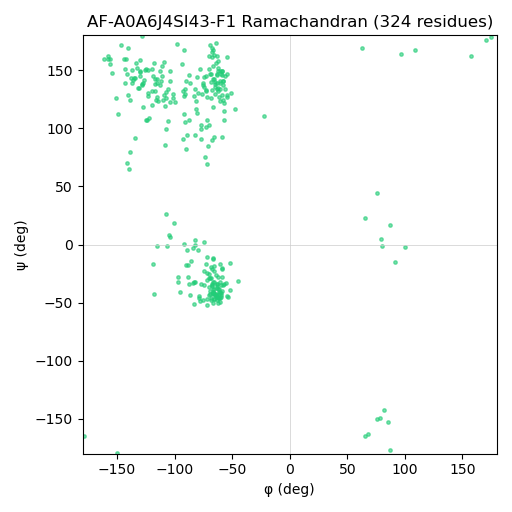 3.825 12.660 1.00 84.62 183 TRP A C 1
ATOM 1420 O O . TRP A 1 183 ? 7.394 3.435 13.491 1.00 84.62 183 TRP A O 1
ATOM 1430 N N . SER A 1 184 ? 7.982 3.703 11.352 1.00 91.56 184 SER A N 1
ATOM 1431 C CA . SER A 1 184 ? 6.738 3.170 10.770 1.00 91.56 184 SER A CA 1
ATOM 1432 C C . SER A 1 184 ? 6.915 1.861 9.997 1.00 91.56 184 SER A C 1
ATOM 1434 O O . SER A 1 184 ? 5.920 1.341 9.496 1.00 91.56 184 SER A O 1
ATOM 1436 N N . PHE A 1 185 ? 8.143 1.345 9.889 1.00 92.50 185 PHE A N 1
ATOM 1437 C CA . PHE A 1 185 ? 8.464 0.163 9.080 1.00 92.50 185 PHE A CA 1
ATOM 1438 C C . PHE A 1 185 ? 8.202 -1.162 9.798 1.00 92.50 185 PHE A C 1
ATOM 1440 O O . PHE A 1 185 ? 7.766 -2.113 9.157 1.00 92.50 185 PHE A O 1
ATOM 1447 N N . GLU A 1 186 ? 8.388 -1.216 11.118 1.00 95.50 186 GLU A N 1
ATOM 1448 C CA . GLU A 1 186 ? 8.120 -2.423 11.902 1.00 95.50 186 GLU A CA 1
ATOM 1449 C C . GLU A 1 186 ? 6.625 -2.703 12.059 1.00 95.50 186 GLU A C 1
ATOM 1451 O O . GLU A 1 186 ? 5.793 -1.806 12.252 1.00 95.50 186 GLU A O 1
ATOM 1456 N N . ALA A 1 187 ? 6.297 -3.992 12.065 1.00 95.19 187 ALA A N 1
ATOM 1457 C CA . ALA A 1 187 ? 4.961 -4.449 12.383 1.00 95.19 187 ALA A CA 1
ATOM 1458 C C . ALA A 1 187 ? 4.544 -4.004 13.792 1.00 95.19 187 ALA A C 1
ATOM 1460 O O . ALA A 1 187 ? 5.233 -4.292 14.768 1.00 95.19 187 ALA A O 1
ATOM 1461 N N . LEU A 1 188 ? 3.371 -3.374 13.900 1.00 95.94 188 LEU A N 1
ATOM 1462 C CA . LEU A 1 188 ? 2.807 -2.878 15.166 1.00 95.94 188 LEU A CA 1
ATOM 1463 C C . LEU A 1 188 ? 3.614 -1.745 15.824 1.00 95.94 188 LEU A C 1
ATOM 1465 O O . LEU A 1 188 ? 3.484 -1.519 17.029 1.00 95.94 188 LEU A O 1
ATOM 1469 N N . SER A 1 189 ? 4.419 -1.009 15.057 1.00 94.94 189 SER A N 1
ATOM 1470 C CA . SER A 1 189 ? 5.081 0.180 15.585 1.00 94.94 189 SER A CA 1
ATOM 1471 C C . SER A 1 189 ? 4.079 1.299 15.900 1.00 94.94 189 SER A C 1
ATOM 1473 O O . SER A 1 189 ? 2.930 1.304 15.456 1.00 94.94 189 SER A O 1
ATOM 1475 N N . GLU A 1 190 ? 4.525 2.300 16.653 1.00 93.88 190 GLU A N 1
ATOM 1476 C CA . GLU A 1 190 ? 3.751 3.517 16.940 1.00 93.88 190 GLU A CA 1
ATOM 1477 C C . GLU A 1 190 ? 3.602 4.460 15.731 1.00 93.88 190 GLU A C 1
ATOM 1479 O O . GLU A 1 190 ? 2.798 5.396 15.752 1.00 93.88 190 GLU A O 1
ATOM 1484 N N . GLY A 1 191 ? 4.353 4.203 14.656 1.00 95.38 191 GLY A N 1
ATOM 1485 C CA . GLY A 1 191 ? 4.309 4.954 13.406 1.00 95.38 191 GLY A CA 1
ATOM 1486 C C . GLY A 1 191 ? 3.298 4.432 12.385 1.00 95.38 191 GLY A C 1
ATOM 1487 O O . GLY A 1 191 ? 3.137 5.065 11.344 1.00 95.38 191 GLY A O 1
ATOM 1488 N N . ASN A 1 192 ? 2.620 3.311 12.636 1.00 97.00 192 ASN A N 1
ATOM 1489 C CA . ASN A 1 192 ? 1.598 2.773 11.740 1.00 97.00 192 ASN A CA 1
ATOM 1490 C C . ASN A 1 192 ? 0.441 2.126 12.512 1.00 97.00 192 ASN A C 1
ATOM 1492 O O . ASN A 1 192 ? 0.569 1.776 13.680 1.00 97.00 192 ASN A O 1
ATOM 1496 N N . ALA A 1 193 ? -0.711 1.983 11.861 1.00 98.06 193 ALA A N 1
ATOM 1497 C CA . ALA A 1 193 ? -1.829 1.212 12.386 1.00 98.06 193 ALA A CA 1
ATOM 1498 C C . ALA A 1 193 ? -2.736 0.680 11.282 1.00 98.06 193 ALA A C 1
ATOM 1500 O O . ALA A 1 193 ? -2.957 1.334 10.263 1.00 98.06 193 ALA A O 1
ATOM 1501 N N . VAL A 1 194 ? -3.324 -0.490 11.536 1.00 98.50 194 VAL A N 1
ATOM 1502 C CA . VAL A 1 194 ? -4.434 -1.025 10.745 1.00 98.50 194 VAL A CA 1
ATOM 1503 C C . VAL A 1 194 ? -5.629 -1.213 11.657 1.00 98.50 194 VAL A C 1
ATOM 1505 O O . VAL A 1 194 ? -5.587 -1.977 12.618 1.00 98.50 194 VAL A O 1
ATOM 1508 N N . VAL A 1 195 ? -6.716 -0.530 11.330 1.00 98.50 195 VAL A N 1
ATOM 1509 C CA . VAL A 1 195 ? -8.011 -0.724 11.980 1.00 98.50 195 VAL A CA 1
ATOM 1510 C C . VAL A 1 195 ? -8.835 -1.615 11.072 1.00 98.50 195 VAL A C 1
ATOM 1512 O O . VAL A 1 195 ? -9.048 -1.259 9.919 1.00 98.50 195 VAL A O 1
ATOM 1515 N N . VAL A 1 196 ? -9.311 -2.759 11.555 1.00 98.00 196 VAL A N 1
ATOM 1516 C CA . VAL A 1 196 ? -10.210 -3.617 10.771 1.00 98.00 196 VAL A CA 1
ATOM 1517 C C . VAL A 1 196 ? -11.627 -3.487 11.311 1.00 98.00 196 VAL A C 1
ATOM 1519 O O . VAL A 1 196 ? -11.854 -3.523 12.525 1.00 98.00 196 VAL A O 1
ATOM 1522 N N . ARG A 1 197 ? -12.598 -3.324 10.409 1.00 96.25 197 ARG A N 1
ATOM 1523 C CA . ARG A 1 197 ? -14.019 -3.269 10.761 1.00 96.25 197 ARG A CA 1
ATOM 1524 C C . ARG A 1 197 ? -14.867 -4.190 9.880 1.00 96.25 197 ARG A C 1
ATOM 1526 O O . ARG A 1 197 ? -14.702 -4.149 8.662 1.00 96.25 197 ARG A O 1
ATOM 1533 N N . PRO A 1 198 ? -15.799 -4.960 10.473 1.00 94.94 198 PRO A N 1
ATOM 1534 C CA . PRO A 1 198 ? -15.866 -5.289 11.904 1.00 94.94 198 PRO A CA 1
ATOM 1535 C C . PRO A 1 198 ? -14.603 -6.046 12.363 1.00 94.94 198 PRO A C 1
ATOM 1537 O O . PRO A 1 198 ? -13.977 -6.749 11.572 1.00 94.94 198 PRO A O 1
ATOM 1540 N N . GLY A 1 199 ? -14.199 -5.879 13.625 1.00 94.25 199 GLY A N 1
ATOM 1541 C CA . GLY A 1 199 ? -12.968 -6.484 14.138 1.00 94.25 199 GLY A CA 1
ATOM 1542 C C . GLY A 1 199 ? -12.563 -6.000 15.528 1.00 94.25 199 GLY A C 1
ATOM 1543 O O . GLY A 1 199 ? -13.202 -5.116 16.105 1.00 94.25 199 GLY A O 1
ATOM 1544 N N . GLY A 1 200 ? -11.498 -6.608 16.045 1.00 92.88 200 GLY A N 1
ATOM 1545 C CA . GLY A 1 200 ? -10.889 -6.327 17.336 1.00 92.88 200 GLY A CA 1
ATOM 1546 C C . GLY A 1 200 ? -10.303 -4.917 17.453 1.00 92.88 200 GLY A C 1
ATOM 1547 O O . GLY A 1 200 ? -10.288 -4.140 16.489 1.00 92.88 200 GLY A O 1
ATOM 1548 N N . PRO A 1 201 ? -9.855 -4.540 18.661 1.00 94.94 201 PRO A N 1
ATOM 1549 C CA . PRO A 1 201 ? -9.203 -3.258 18.869 1.00 94.94 201 PRO A CA 1
ATOM 1550 C C . PRO A 1 201 ? -7.872 -3.204 18.095 1.00 94.94 201 PRO A C 1
ATOM 1552 O O . PRO A 1 201 ? -7.137 -4.192 18.077 1.00 94.94 201 PRO A O 1
ATOM 1555 N N . PRO A 1 202 ? -7.534 -2.067 17.463 1.00 96.06 202 PRO A N 1
ATOM 1556 C CA . PRO A 1 202 ? -6.197 -1.870 16.911 1.00 96.06 202 PRO A CA 1
ATOM 1557 C C . PRO A 1 202 ? -5.150 -1.815 18.032 1.00 96.06 202 PRO A C 1
ATOM 1559 O O . PRO A 1 202 ? -5.482 -1.598 19.199 1.00 96.06 202 PRO A O 1
ATOM 1562 N N . HIS A 1 203 ? -3.874 -1.986 17.680 1.00 96.38 203 HIS A N 1
ATOM 1563 C CA . HIS A 1 203 ? -2.787 -1.986 18.667 1.00 96.38 203 HIS A CA 1
ATOM 1564 C C . HIS A 1 203 ? -2.491 -0.601 19.255 1.00 96.38 203 HIS A C 1
ATOM 1566 O O . HIS A 1 203 ? -1.981 -0.513 20.370 1.00 96.38 203 HIS A O 1
ATOM 1572 N N . LEU A 1 204 ? -2.821 0.472 18.531 1.00 97.50 204 LEU A N 1
ATOM 1573 C CA . LEU A 1 204 ? -2.721 1.845 19.028 1.00 97.50 204 LEU A CA 1
ATOM 1574 C C . LEU A 1 204 ? -4.039 2.331 19.621 1.00 97.50 204 LEU A C 1
ATOM 1576 O O . LEU A 1 204 ? -5.126 1.908 19.226 1.00 97.50 204 LEU A O 1
ATOM 1580 N N . ALA A 1 205 ? -3.936 3.302 20.527 1.00 97.69 205 ALA A N 1
ATOM 1581 C CA . ALA A 1 205 ? -5.094 4.032 21.013 1.00 97.69 205 ALA A CA 1
ATOM 1582 C C . ALA A 1 205 ? -5.820 4.731 19.854 1.00 97.69 205 ALA A C 1
ATOM 1584 O O . ALA A 1 205 ? -5.203 5.223 18.906 1.00 97.69 205 ALA A O 1
ATOM 1585 N N . THR A 1 206 ? -7.145 4.809 19.953 1.00 98.19 206 THR A N 1
ATOM 1586 C CA . THR A 1 206 ? -7.987 5.466 18.950 1.00 98.19 206 THR A CA 1
ATOM 1587 C C . THR A 1 206 ? -8.865 6.535 19.563 1.00 98.19 206 THR A C 1
ATOM 1589 O O . THR A 1 206 ? -9.325 6.399 20.696 1.00 98.19 206 THR A O 1
ATOM 1592 N N . ILE A 1 207 ? -9.189 7.544 18.763 1.00 97.75 207 ILE A N 1
ATOM 1593 C CA . ILE A 1 207 ? -10.220 8.535 19.066 1.00 97.75 207 ILE A CA 1
ATOM 1594 C C . ILE A 1 207 ? -11.416 8.360 18.123 1.00 97.75 207 ILE A C 1
ATOM 1596 O O . ILE A 1 207 ? -11.251 8.031 16.946 1.00 97.75 207 ILE A O 1
ATOM 1600 N N . ALA A 1 208 ? -12.625 8.608 18.630 1.00 97.25 208 ALA A N 1
ATOM 1601 C CA . ALA A 1 208 ? -13.866 8.532 17.857 1.00 97.25 208 ALA A CA 1
ATOM 1602 C C . ALA A 1 208 ? -13.995 9.734 16.905 1.00 97.25 208 ALA A C 1
ATOM 1604 O O . ALA A 1 208 ? -14.715 10.697 17.170 1.00 97.25 208 ALA A O 1
ATOM 1605 N N . LYS A 1 209 ? -13.224 9.717 15.813 1.00 95.81 209 LYS A N 1
ATOM 1606 C CA . LYS A 1 209 ? -13.111 10.835 14.874 1.00 95.81 209 LYS A CA 1
ATOM 1607 C C . LYS A 1 209 ? -13.376 10.372 13.445 1.00 95.81 209 LYS A C 1
ATOM 1609 O O . LYS A 1 209 ? -12.635 9.556 12.910 1.00 95.81 209 LYS A O 1
ATOM 1614 N N . GLY A 1 210 ? -14.417 10.920 12.817 1.00 95.75 210 GLY A N 1
ATOM 1615 C CA . GLY A 1 210 ? -14.790 10.580 11.437 1.00 95.75 210 GLY A CA 1
ATOM 1616 C C . GLY A 1 210 ? -13.865 11.170 10.366 1.00 95.75 210 GLY A C 1
ATOM 1617 O O . GLY A 1 210 ? -13.782 10.632 9.269 1.00 95.75 210 GLY A O 1
ATOM 1618 N N . THR A 1 211 ? -13.145 12.254 10.670 1.00 97.00 211 THR A N 1
ATOM 1619 C CA . THR A 1 211 ? -12.266 12.958 9.721 1.00 97.00 211 THR A CA 1
ATOM 1620 C C . THR A 1 211 ? -10.904 13.265 10.338 1.00 97.00 211 THR A C 1
ATOM 1622 O O . THR A 1 211 ? -10.768 13.376 11.555 1.00 97.00 211 THR A O 1
ATOM 1625 N N . GLY A 1 212 ? -9.872 13.449 9.519 1.00 96.56 212 GLY A N 1
ATOM 1626 C CA . GLY A 1 212 ? -8.525 13.658 10.038 1.00 96.56 212 GLY A CA 1
ATOM 1627 C C . GLY A 1 212 ? -7.478 13.886 8.952 1.00 96.56 212 GLY A C 1
ATOM 1628 O O . GLY A 1 212 ? -7.831 14.224 7.819 1.00 96.56 212 GLY A O 1
ATOM 1629 N N . PRO A 1 213 ? -6.190 13.765 9.311 1.00 97.50 213 PRO A N 1
ATOM 1630 C CA . PRO A 1 213 ? -5.088 13.907 8.369 1.00 97.50 213 PRO A CA 1
ATOM 1631 C C . PRO A 1 213 ? -5.184 12.904 7.208 1.00 97.50 213 PRO A C 1
ATOM 1633 O O . PRO A 1 213 ? -5.540 11.745 7.396 1.00 97.50 213 PRO A O 1
ATOM 1636 N N . ARG A 1 214 ? -4.847 13.344 5.996 1.00 97.00 214 ARG A N 1
ATOM 1637 C CA . ARG A 1 214 ? -4.971 12.556 4.758 1.00 97.00 214 ARG A CA 1
ATOM 1638 C C . ARG A 1 214 ? -3.782 12.784 3.832 1.00 97.00 214 ARG A C 1
ATOM 1640 O O . ARG A 1 214 ? -3.003 13.711 4.057 1.00 97.00 214 ARG A O 1
ATOM 1647 N N . LEU A 1 215 ? -3.670 11.968 2.787 1.00 96.25 215 LEU A N 1
ATOM 1648 C CA . LEU A 1 215 ? -2.650 12.124 1.752 1.00 96.25 215 LEU A CA 1
ATOM 1649 C C . LEU A 1 215 ? -2.893 13.350 0.858 1.00 96.25 215 LEU A C 1
ATOM 1651 O O . LEU A 1 215 ? -4.028 13.772 0.613 1.00 96.25 215 LEU A O 1
ATOM 1655 N N . PHE A 1 216 ? -1.793 13.898 0.346 1.00 94.50 216 PHE A N 1
ATOM 1656 C CA . PHE A 1 216 ? -1.769 14.988 -0.622 1.00 94.50 216 PHE A CA 1
ATOM 1657 C C . PHE A 1 216 ? -0.747 14.672 -1.713 1.00 94.50 216 PHE A C 1
ATOM 1659 O O . PHE A 1 216 ? 0.324 14.151 -1.412 1.00 94.50 216 PHE A O 1
ATOM 1666 N N . GLU A 1 217 ? -1.051 15.042 -2.953 1.00 91.56 217 GLU A N 1
ATOM 1667 C CA . GLU A 1 217 ? -0.102 15.033 -4.067 1.00 91.56 217 GLU A CA 1
ATOM 1668 C C . GLU A 1 217 ? 0.351 16.464 -4.380 1.00 91.56 217 GLU A C 1
ATOM 1670 O O . GLU A 1 217 ? -0.379 17.438 -4.166 1.00 91.56 217 GLU A O 1
ATOM 1675 N N . GLN A 1 218 ? 1.584 16.596 -4.860 1.00 87.12 218 GLN A N 1
ATOM 1676 C CA . GLN A 1 218 ? 2.170 17.873 -5.252 1.00 87.12 218 GLN A CA 1
ATOM 1677 C C . GLN A 1 218 ? 1.906 18.107 -6.738 1.00 87.12 218 GLN A C 1
ATOM 1679 O O . GLN A 1 218 ? 2.447 17.400 -7.582 1.00 87.12 218 GLN A O 1
ATOM 1684 N N . VAL A 1 219 ? 1.086 19.105 -7.063 1.00 85.38 219 VAL A N 1
ATOM 1685 C CA . VAL A 1 219 ? 0.789 19.466 -8.457 1.00 85.38 219 VAL A CA 1
ATOM 1686 C C . VAL A 1 219 ? 1.553 20.731 -8.822 1.00 85.38 219 VAL A C 1
ATOM 1688 O O . VAL A 1 219 ? 1.396 21.759 -8.159 1.00 85.38 219 VAL A O 1
ATOM 1691 N N . GLU A 1 220 ? 2.386 20.657 -9.864 1.00 83.12 220 GLU A N 1
ATOM 1692 C CA . GLU A 1 220 ? 3.085 21.828 -10.401 1.00 83.12 220 GLU A CA 1
ATOM 1693 C C . GLU A 1 220 ? 2.079 22.859 -10.930 1.00 83.12 220 GLU A C 1
ATOM 1695 O O . GLU A 1 220 ? 1.129 22.526 -11.638 1.00 83.12 220 GLU A O 1
ATOM 1700 N N . GLU A 1 221 ? 2.292 24.133 -10.599 1.00 79.25 221 GLU A N 1
ATOM 1701 C CA . GLU A 1 221 ? 1.501 25.238 -11.136 1.00 79.25 221 GLU A CA 1
ATOM 1702 C C . GLU A 1 221 ? 2.163 25.771 -12.423 1.00 79.25 221 GLU A C 1
ATOM 1704 O O . GLU A 1 221 ? 3.166 26.487 -12.333 1.00 79.25 221 GLU A O 1
ATOM 1709 N N . PRO A 1 222 ? 1.622 25.480 -13.625 1.00 69.69 222 PRO A N 1
ATOM 1710 C CA . PRO A 1 222 ? 2.298 25.785 -14.892 1.00 69.69 222 PRO A CA 1
ATOM 1711 C C . PRO A 1 222 ? 2.404 27.289 -15.190 1.00 69.69 222 PRO A C 1
ATOM 1713 O O . PRO A 1 222 ? 3.249 27.710 -15.971 1.00 69.69 222 PRO A O 1
ATOM 1716 N N . ASN A 1 223 ? 1.575 28.118 -14.548 1.00 70.88 223 ASN A N 1
ATOM 1717 C CA . ASN A 1 223 ? 1.426 29.541 -14.873 1.00 70.88 223 ASN A CA 1
ATOM 1718 C C . ASN A 1 223 ? 2.199 30.483 -13.933 1.00 70.88 223 ASN A C 1
ATOM 1720 O O . ASN A 1 223 ? 1.883 31.672 -13.854 1.00 70.88 223 ASN A O 1
ATOM 1724 N N . ARG A 1 224 ? 3.193 29.984 -13.188 1.00 64.31 224 ARG A N 1
ATOM 1725 C CA . ARG A 1 224 ? 4.049 30.824 -12.338 1.00 64.31 224 ARG A CA 1
ATOM 1726 C C . ARG A 1 224 ? 5.482 30.860 -12.854 1.00 64.31 224 ARG A C 1
ATOM 1728 O O . ARG A 1 224 ? 6.074 29.832 -13.153 1.00 64.31 224 ARG A O 1
ATOM 1735 N N . PHE A 1 225 ? 6.070 32.059 -12.848 1.00 68.50 225 PHE A N 1
ATOM 1736 C CA . PHE A 1 225 ? 7.494 32.284 -13.144 1.00 68.50 225 PHE A CA 1
ATOM 1737 C C . PHE A 1 225 ? 8.441 31.516 -12.200 1.00 68.50 225 PHE A C 1
ATOM 1739 O O . PHE A 1 225 ? 9.595 31.283 -12.543 1.00 68.50 225 PHE A O 1
ATOM 1746 N N . VAL A 1 226 ? 7.957 31.108 -11.021 1.00 70.19 226 VAL A N 1
ATOM 1747 C CA . VAL A 1 226 ? 8.660 30.227 -10.080 1.00 70.19 226 VAL A CA 1
ATOM 1748 C C . VAL A 1 226 ? 7.884 28.921 -10.000 1.00 70.19 226 VAL A C 1
ATOM 1750 O O . VAL A 1 226 ? 6.704 28.951 -9.642 1.00 70.19 226 VAL A O 1
ATOM 1753 N N . ARG A 1 227 ? 8.548 27.791 -10.280 1.00 65.06 227 ARG A N 1
ATOM 1754 C CA . ARG A 1 227 ? 7.971 26.457 -10.074 1.00 65.06 227 ARG A CA 1
ATOM 1755 C C . ARG A 1 227 ? 7.564 26.323 -8.611 1.00 65.06 227 ARG A C 1
ATOM 1757 O O . ARG A 1 227 ? 8.409 26.251 -7.722 1.00 65.06 227 ARG A O 1
ATOM 1764 N N . ARG A 1 228 ? 6.260 26.352 -8.362 1.00 74.75 228 ARG A N 1
ATOM 1765 C CA . ARG A 1 228 ? 5.667 26.048 -7.064 1.00 74.75 228 ARG A CA 1
ATOM 1766 C C . ARG A 1 228 ? 4.750 24.859 -7.258 1.00 74.75 228 ARG A C 1
ATOM 1768 O O . ARG A 1 228 ? 3.952 24.843 -8.192 1.00 74.75 228 ARG A O 1
ATOM 1775 N N . ALA A 1 229 ? 4.889 23.883 -6.375 1.00 80.44 229 ALA A N 1
ATOM 1776 C CA . ALA A 1 229 ? 3.910 22.829 -6.245 1.00 80.44 229 ALA A CA 1
ATOM 1777 C C . ALA A 1 229 ? 2.856 23.254 -5.223 1.00 80.44 229 ALA A C 1
ATOM 1779 O O . ALA A 1 229 ? 3.172 23.896 -4.214 1.00 80.44 229 ALA A O 1
ATOM 1780 N N . ARG A 1 230 ? 1.600 22.921 -5.506 1.00 88.12 230 ARG A N 1
ATOM 1781 C CA . ARG A 1 230 ? 0.499 23.072 -4.562 1.00 88.12 230 ARG A CA 1
ATOM 1782 C C . ARG A 1 230 ? 0.078 21.688 -4.073 1.00 88.12 230 ARG A C 1
ATOM 1784 O O . ARG A 1 230 ? -0.195 20.831 -4.916 1.00 88.12 230 ARG A O 1
ATOM 1791 N N . PRO A 1 231 ? -0.063 21.480 -2.752 1.00 90.50 231 PRO A N 1
ATOM 1792 C CA . PRO A 1 231 ? -0.653 20.256 -2.242 1.00 90.50 231 PRO A CA 1
ATOM 1793 C C . PRO A 1 231 ? -2.140 20.222 -2.604 1.00 90.50 231 PRO A C 1
ATOM 1795 O O . PRO A 1 231 ? -2.899 21.148 -2.292 1.00 90.50 231 PRO A O 1
ATOM 1798 N N . VAL A 1 232 ? -2.567 19.147 -3.253 1.00 93.56 232 VAL A N 1
ATOM 1799 C CA . VAL A 1 232 ? -3.980 18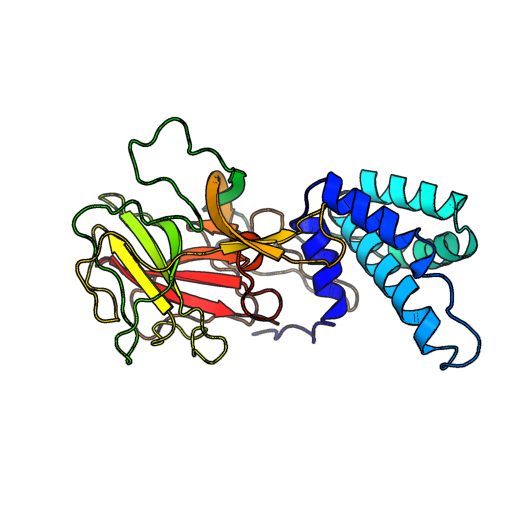.825 -3.484 1.00 93.56 232 VAL A CA 1
ATOM 1800 C C . VAL A 1 232 ? -4.306 17.494 -2.818 1.00 93.56 232 VAL A C 1
ATOM 1802 O O . VAL A 1 232 ? -3.429 16.637 -2.749 1.00 93.56 232 VAL A O 1
ATOM 1805 N N . PRO A 1 233 ? -5.524 17.310 -2.276 1.00 95.94 233 PRO A N 1
ATOM 1806 C CA . PRO A 1 233 ? -5.908 16.035 -1.682 1.00 95.94 233 PRO A CA 1
ATOM 1807 C C . PRO A 1 233 ? -5.712 14.893 -2.677 1.00 95.94 233 PRO A C 1
ATOM 1809 O O . PRO A 1 233 ? -6.191 14.973 -3.807 1.00 95.94 233 PRO A O 1
ATOM 1812 N N . TYR A 1 234 ? -5.015 13.849 -2.243 1.00 96.44 234 TYR A N 1
ATOM 1813 C CA . TYR A 1 234 ? -4.865 12.628 -3.019 1.00 96.44 234 TYR A CA 1
ATOM 1814 C C . TYR A 1 234 ? -5.985 11.665 -2.633 1.00 96.44 234 TYR A C 1
ATOM 1816 O O . TYR A 1 234 ? -6.183 11.409 -1.446 1.00 96.44 234 TYR A O 1
ATOM 1824 N N . GLU A 1 235 ? -6.714 11.155 -3.621 1.00 97.81 235 GLU A N 1
ATOM 1825 C CA . GLU A 1 235 ? -7.705 10.086 -3.473 1.00 97.81 235 GLU A CA 1
ATOM 1826 C C . GLU A 1 235 ? -7.778 9.309 -4.789 1.00 97.81 235 GLU A C 1
ATOM 1828 O O . GLU A 1 235 ? -7.932 9.911 -5.860 1.00 97.81 235 GLU A O 1
ATOM 1833 N N . ARG A 1 236 ? -7.599 7.989 -4.719 1.00 97.50 236 ARG A N 1
ATOM 1834 C CA . ARG A 1 236 ? -7.661 7.083 -5.866 1.00 97.50 236 ARG A CA 1
ATOM 1835 C C . ARG A 1 236 ? -8.353 5.784 -5.489 1.00 97.50 236 ARG A C 1
ATOM 1837 O O . ARG A 1 236 ? -7.958 5.141 -4.521 1.00 97.50 236 ARG A O 1
ATOM 1844 N N . PHE A 1 237 ? -9.341 5.385 -6.275 1.00 97.69 237 PHE A N 1
ATOM 1845 C CA . PHE A 1 237 ? -10.065 4.130 -6.111 1.00 97.69 237 PHE A CA 1
ATOM 1846 C C . PHE A 1 237 ? -9.350 3.005 -6.844 1.00 97.69 237 PHE A C 1
ATOM 1848 O O . PHE A 1 237 ? -8.735 3.217 -7.887 1.00 97.69 237 PHE A O 1
ATOM 1855 N N . VAL A 1 238 ? -9.416 1.809 -6.273 1.00 95.88 238 VAL A N 1
ATOM 1856 C CA . VAL A 1 238 ? -8.679 0.645 -6.748 1.00 95.88 238 VAL A CA 1
ATOM 1857 C C . VAL A 1 238 ? -9.605 -0.261 -7.542 1.00 95.88 238 VAL A C 1
ATOM 1859 O O . VAL A 1 238 ? -10.638 -0.705 -7.042 1.00 95.88 238 VAL A O 1
ATOM 1862 N N . SER A 1 239 ? -9.203 -0.579 -8.770 1.00 93.88 239 SER A N 1
ATOM 1863 C CA . SER A 1 239 ? -9.798 -1.679 -9.527 1.00 93.88 239 SER A CA 1
ATOM 1864 C C . SER A 1 239 ? -9.171 -2.997 -9.096 1.00 93.88 239 SER A C 1
ATOM 1866 O O . SER A 1 239 ? -7.947 -3.094 -8.983 1.00 93.88 239 SER A O 1
ATOM 1868 N N . VAL A 1 240 ? -10.012 -4.005 -8.867 1.00 93.25 240 VAL A N 1
ATOM 1869 C CA . VAL A 1 240 ? -9.571 -5.348 -8.489 1.00 93.25 240 VAL A CA 1
ATOM 1870 C C . VAL A 1 240 ? -9.924 -6.366 -9.561 1.00 93.25 240 VAL A C 1
ATOM 1872 O O . VAL A 1 240 ? -11.023 -6.327 -10.113 1.00 93.25 240 VAL A O 1
ATOM 1875 N N . VAL A 1 241 ? -9.011 -7.295 -9.838 1.00 93.94 241 VAL A N 1
ATOM 1876 C CA . VAL A 1 241 ? -9.277 -8.447 -10.713 1.00 93.94 241 VAL A CA 1
ATOM 1877 C C . VAL A 1 241 ? -8.842 -9.747 -10.032 1.00 93.94 241 VAL A C 1
ATOM 1879 O O . VAL A 1 241 ? -7.864 -9.736 -9.284 1.00 93.94 241 VAL A O 1
ATOM 1882 N N . PRO A 1 242 ? -9.548 -10.873 -10.236 1.00 96.19 242 PRO A N 1
ATOM 1883 C CA . PRO A 1 242 ? -9.117 -12.159 -9.699 1.00 96.19 242 PRO A CA 1
ATOM 1884 C C . PRO A 1 242 ? -7.742 -12.568 -10.231 1.00 96.19 242 PRO A C 1
ATOM 1886 O O . PRO A 1 242 ? -7.449 -12.400 -11.412 1.00 96.19 242 PRO A O 1
ATOM 1889 N N . GLY A 1 243 ? -6.928 -13.157 -9.363 1.00 94.56 243 GLY A N 1
ATOM 1890 C CA . GLY A 1 243 ? -5.637 -13.734 -9.714 1.00 94.56 243 GLY A CA 1
ATOM 1891 C C . GLY A 1 243 ? -5.283 -14.900 -8.798 1.00 94.56 243 GLY A C 1
ATOM 1892 O O . GLY A 1 243 ? -6.043 -15.251 -7.892 1.00 94.56 243 GLY A O 1
ATOM 1893 N N . ALA A 1 244 ? -4.111 -15.488 -9.021 1.00 95.06 244 ALA A N 1
ATOM 1894 C CA . ALA A 1 244 ? -3.600 -16.560 -8.179 1.00 95.06 244 ALA A CA 1
ATOM 1895 C C . ALA A 1 244 ? -2.089 -16.447 -7.956 1.00 95.06 244 ALA A C 1
ATOM 1897 O O . ALA A 1 244 ? -1.326 -16.021 -8.832 1.00 95.06 244 ALA A O 1
ATOM 1898 N N . ASP A 1 245 ? -1.667 -16.864 -6.771 1.00 95.56 245 ASP A N 1
ATOM 1899 C CA . ASP A 1 245 ? -0.275 -16.966 -6.356 1.00 95.56 245 ASP A CA 1
ATOM 1900 C C . ASP A 1 245 ? 0.160 -18.427 -6.235 1.00 95.56 245 ASP A C 1
ATOM 1902 O O . ASP A 1 245 ? -0.682 -19.309 -6.029 1.00 95.56 245 ASP A O 1
ATOM 1906 N N . PRO A 1 246 ? 1.470 -18.711 -6.329 1.00 94.12 246 PRO A N 1
ATOM 1907 C CA . PRO A 1 246 ? 1.988 -19.989 -5.871 1.00 94.12 246 PRO A CA 1
ATOM 1908 C C . PRO A 1 246 ? 1.785 -20.143 -4.359 1.00 94.12 246 PRO A C 1
ATOM 1910 O O . PRO A 1 246 ? 1.696 -19.155 -3.626 1.00 94.12 246 PRO A O 1
ATOM 1913 N N . ALA A 1 247 ? 1.742 -21.384 -3.873 1.00 93.50 247 ALA A N 1
ATOM 1914 C CA . ALA A 1 247 ? 1.677 -21.661 -2.433 1.00 93.50 247 ALA A CA 1
ATOM 1915 C C . ALA A 1 247 ? 2.893 -21.103 -1.671 1.00 93.50 247 ALA A C 1
ATOM 1917 O O . ALA A 1 247 ? 2.771 -20.668 -0.530 1.00 93.50 247 ALA A O 1
ATOM 1918 N N . GLU A 1 248 ? 4.050 -21.071 -2.331 1.00 92.81 248 GLU A N 1
ATOM 1919 C CA . GLU A 1 248 ? 5.290 -20.489 -1.834 1.00 92.81 248 GLU A CA 1
ATOM 1920 C C . GLU A 1 248 ? 6.031 -19.822 -2.997 1.00 92.81 248 GLU A C 1
ATOM 1922 O O . GLU A 1 248 ? 6.095 -20.365 -4.102 1.00 92.81 248 GLU A O 1
ATOM 1927 N N . TRP A 1 249 ? 6.608 -18.645 -2.753 1.00 90.69 249 TRP A N 1
ATOM 1928 C CA . TRP A 1 249 ? 7.431 -17.962 -3.746 1.00 90.69 249 TRP A CA 1
ATOM 1929 C C . TRP A 1 249 ? 8.807 -18.611 -3.819 1.00 90.69 249 TRP A C 1
ATOM 1931 O O . TRP A 1 249 ? 9.690 -18.332 -3.010 1.00 90.69 249 TRP A O 1
ATOM 1941 N N . SER A 1 250 ? 8.981 -19.464 -4.820 1.00 88.88 250 SER A N 1
ATOM 1942 C CA . SER A 1 250 ? 10.265 -20.053 -5.179 1.00 88.88 250 SER A CA 1
ATOM 1943 C C . SER A 1 250 ? 10.624 -19.657 -6.604 1.00 88.88 250 SER A C 1
ATOM 1945 O O . SER A 1 250 ? 9.752 -19.386 -7.427 1.00 88.88 250 SER A O 1
ATOM 1947 N N . TRP A 1 251 ? 11.915 -19.576 -6.890 1.00 85.56 251 TRP A N 1
ATOM 1948 C CA . TRP A 1 251 ? 12.421 -19.061 -8.156 1.00 85.56 251 TRP A CA 1
ATOM 1949 C C . TRP A 1 251 ? 13.434 -20.040 -8.751 1.00 85.56 251 TRP A C 1
ATOM 1951 O O . TRP A 1 251 ? 14.096 -20.745 -7.986 1.00 85.56 251 TRP A O 1
ATOM 1961 N N . PRO A 1 252 ? 13.557 -20.118 -10.089 1.00 83.62 252 PRO A N 1
ATOM 1962 C CA . PRO A 1 252 ? 14.613 -20.906 -10.714 1.00 83.62 252 PRO A CA 1
ATOM 1963 C C . PRO A 1 252 ? 15.997 -20.364 -10.342 1.00 83.62 252 PRO A C 1
ATOM 1965 O O . PRO A 1 252 ? 16.142 -19.189 -10.004 1.00 83.62 252 PRO A O 1
ATOM 1968 N N . ASP A 1 253 ? 17.019 -21.215 -10.452 1.00 81.00 253 ASP A N 1
ATOM 1969 C CA . ASP A 1 253 ? 18.407 -20.786 -10.292 1.00 81.00 253 ASP A CA 1
ATOM 1970 C C . ASP A 1 253 ? 18.733 -19.684 -11.306 1.00 81.00 253 ASP A C 1
ATOM 1972 O O . ASP A 1 253 ? 18.569 -19.853 -12.519 1.00 81.00 253 ASP A O 1
ATOM 1976 N N . PHE A 1 254 ? 19.197 -18.550 -10.789 1.00 72.00 254 PHE A N 1
ATOM 1977 C CA . PHE A 1 254 ? 19.546 -17.379 -11.579 1.00 72.00 254 PHE A CA 1
ATOM 1978 C C . PHE A 1 254 ? 21.028 -17.405 -11.953 1.00 72.00 254 PHE A C 1
ATOM 1980 O O . PHE A 1 254 ? 21.900 -17.607 -11.103 1.00 72.00 254 PHE A O 1
ATOM 1987 N N . GLY A 1 255 ? 21.326 -17.167 -13.230 1.00 70.19 255 GLY A N 1
ATOM 1988 C CA . GLY A 1 255 ? 22.660 -16.766 -13.648 1.00 70.19 255 GLY A CA 1
ATOM 1989 C C . GLY A 1 255 ? 23.014 -15.371 -13.110 1.00 70.19 255 GLY A C 1
ATOM 1990 O O . GLY A 1 255 ? 22.138 -14.635 -12.661 1.00 70.19 255 GLY A O 1
ATOM 1991 N N . PRO A 1 256 ? 24.291 -14.957 -13.184 1.00 58.84 256 PRO A N 1
ATOM 1992 C CA . PRO A 1 256 ? 24.747 -13.656 -12.676 1.00 58.84 256 PRO A CA 1
ATOM 1993 C C . PRO A 1 256 ? 24.080 -12.443 -13.351 1.00 58.84 256 PRO A C 1
ATOM 1995 O O . PRO A 1 256 ? 24.147 -11.343 -12.811 1.00 58.84 256 PRO A O 1
ATOM 1998 N N . ASP A 1 257 ? 23.446 -12.648 -14.507 1.00 60.28 257 ASP A N 1
ATOM 1999 C CA . ASP A 1 257 ? 22.739 -11.620 -15.276 1.00 60.28 257 ASP A CA 1
ATOM 2000 C C . ASP A 1 257 ? 21.201 -11.754 -15.191 1.00 60.28 257 ASP A C 1
ATOM 2002 O O . ASP A 1 257 ? 20.478 -10.953 -15.792 1.00 60.28 257 ASP A O 1
ATOM 2006 N N . ASP A 1 258 ? 20.685 -12.760 -14.474 1.00 60.22 258 ASP A N 1
ATOM 2007 C CA . ASP A 1 258 ? 19.249 -12.978 -14.318 1.00 60.22 258 ASP A CA 1
ATOM 2008 C C . ASP A 1 258 ? 18.722 -12.249 -13.079 1.00 60.22 258 ASP A C 1
ATOM 2010 O O . ASP A 1 258 ? 19.276 -12.343 -11.985 1.00 60.22 258 ASP A O 1
ATOM 2014 N N . PHE A 1 259 ? 17.598 -11.552 -13.244 1.00 56.91 259 PHE A N 1
ATOM 2015 C CA . PHE A 1 259 ? 16.922 -10.862 -12.150 1.00 56.91 259 PHE A CA 1
ATOM 2016 C C . PHE A 1 259 ? 15.538 -11.484 -11.936 1.00 56.91 259 PHE A C 1
ATOM 2018 O O . PHE A 1 259 ? 14.761 -11.518 -12.900 1.00 56.91 259 PHE A O 1
ATOM 2025 N N . PRO A 1 260 ? 15.195 -11.951 -10.716 1.00 61.97 260 PRO A N 1
ATOM 2026 C CA . PRO A 1 260 ? 13.828 -12.347 -10.396 1.00 61.97 260 PRO A CA 1
ATOM 2027 C C . PRO A 1 260 ? 12.887 -11.190 -10.708 1.00 61.97 260 PRO A C 1
ATOM 2029 O O . PRO A 1 260 ? 13.090 -10.060 -10.257 1.00 61.97 260 PRO A O 1
ATOM 2032 N N . ARG A 1 261 ? 11.857 -11.469 -11.504 1.00 62.75 261 ARG A N 1
ATOM 2033 C CA . ARG A 1 261 ? 10.830 -10.491 -11.845 1.00 62.75 261 ARG A CA 1
ATOM 2034 C C . ARG A 1 261 ? 9.483 -11.032 -11.428 1.00 62.75 261 ARG A C 1
ATOM 2036 O O . ARG A 1 261 ? 8.974 -11.930 -12.092 1.00 62.75 261 ARG A O 1
ATOM 2043 N N . PRO A 1 262 ? 8.881 -10.453 -10.382 1.00 65.94 262 PRO A N 1
ATOM 2044 C CA . PRO A 1 262 ? 7.462 -10.628 -10.155 1.00 65.94 262 PRO A CA 1
ATOM 2045 C C . PRO A 1 262 ? 6.722 -10.172 -11.414 1.00 65.94 262 PRO A C 1
ATOM 2047 O O . PRO A 1 262 ? 7.057 -9.123 -11.992 1.00 65.94 262 PRO A O 1
ATOM 2050 N N . SER A 1 263 ? 5.763 -10.984 -11.853 1.00 68.19 263 SER A N 1
ATOM 2051 C CA . SER A 1 263 ? 4.874 -10.649 -12.960 1.00 68.19 263 SER A CA 1
ATOM 2052 C C . SER A 1 263 ? 4.028 -9.430 -12.587 1.00 68.19 263 SER A C 1
ATOM 2054 O O . SER A 1 263 ? 3.887 -9.083 -11.406 1.00 68.19 263 SER A O 1
ATOM 2056 N N . HIS A 1 264 ? 3.435 -8.777 -13.591 1.00 61.72 264 HIS A N 1
ATOM 2057 C CA . HIS A 1 264 ? 2.425 -7.752 -13.336 1.00 61.72 264 HIS A CA 1
ATOM 2058 C C . HIS A 1 264 ? 1.357 -8.318 -12.384 1.00 61.72 264 HIS A C 1
ATOM 2060 O O . HIS A 1 264 ? 0.894 -9.444 -12.562 1.00 61.72 264 HIS A O 1
ATOM 2066 N N . GLY A 1 265 ? 1.041 -7.570 -11.325 1.00 73.81 265 GLY A N 1
ATOM 2067 C CA . GLY A 1 265 ? 0.059 -7.972 -10.317 1.00 73.81 265 GLY A CA 1
ATOM 2068 C C . GLY A 1 265 ? 0.587 -8.733 -9.101 1.00 73.81 265 GLY A C 1
ATOM 2069 O O . GLY A 1 265 ? -0.103 -8.795 -8.088 1.00 73.81 265 GLY A O 1
ATOM 2070 N N . ASP A 1 266 ? 1.813 -9.261 -9.132 1.00 87.19 266 ASP A N 1
ATOM 2071 C CA . ASP A 1 266 ? 2.393 -9.958 -7.967 1.00 87.19 266 ASP A CA 1
ATOM 2072 C C . ASP A 1 266 ? 2.733 -8.990 -6.829 1.00 87.19 266 ASP A C 1
ATOM 2074 O O . ASP A 1 266 ? 2.755 -9.367 -5.651 1.00 87.19 266 ASP A O 1
ATOM 2078 N N . GLY A 1 267 ? 2.976 -7.731 -7.208 1.00 87.75 267 GLY A N 1
ATOM 2079 C CA . GLY A 1 267 ? 3.363 -6.651 -6.319 1.00 87.75 267 GLY A CA 1
ATOM 2080 C C . GLY A 1 267 ? 2.202 -5.972 -5.592 1.00 87.75 267 GLY A C 1
ATOM 2081 O O . GLY A 1 267 ? 2.389 -5.578 -4.447 1.00 87.75 267 GLY A O 1
ATOM 2082 N N . ASN A 1 268 ? 1.020 -5.881 -6.209 1.00 95.00 268 ASN A N 1
ATOM 2083 C CA . ASN A 1 268 ? -0.134 -5.162 -5.664 1.00 95.00 268 ASN A CA 1
ATOM 2084 C C . ASN A 1 268 ? -1.347 -6.096 -5.595 1.00 95.00 268 ASN A C 1
ATOM 2086 O O . ASN A 1 268 ? -1.931 -6.438 -6.624 1.00 95.00 268 ASN A O 1
ATOM 2090 N N . LYS A 1 269 ? -1.729 -6.525 -4.390 1.00 97.06 269 LYS A N 1
ATOM 2091 C CA . LYS A 1 269 ? -2.763 -7.548 -4.195 1.00 97.06 269 LYS A CA 1
ATOM 2092 C C . LYS A 1 269 ? -3.434 -7.530 -2.822 1.00 97.06 269 LYS A C 1
ATOM 2094 O O . LYS A 1 269 ? -2.888 -7.013 -1.853 1.00 97.06 269 LYS A O 1
ATOM 2099 N N . ILE A 1 270 ? -4.592 -8.179 -2.746 1.00 97.56 270 ILE A N 1
ATOM 2100 C CA . ILE A 1 270 ? -5.307 -8.569 -1.524 1.00 97.56 270 ILE A CA 1
ATOM 2101 C C . ILE A 1 270 ? -5.384 -10.098 -1.479 1.00 97.56 270 ILE A C 1
ATOM 2103 O O . ILE A 1 270 ? -5.775 -10.735 -2.460 1.00 97.56 270 ILE A O 1
ATOM 2107 N N . GLY A 1 271 ? -5.043 -10.683 -0.334 1.00 96.94 271 GLY A N 1
ATOM 2108 C CA . GLY A 1 271 ? -4.906 -12.127 -0.163 1.00 96.94 271 GLY A CA 1
ATOM 2109 C C . GLY A 1 271 ? -3.753 -12.710 -0.982 1.00 96.94 271 GLY A C 1
ATOM 2110 O O . GLY A 1 271 ? -2.890 -11.982 -1.473 1.00 96.94 271 GLY A O 1
ATOM 2111 N N . GLY A 1 272 ? -3.744 -14.033 -1.139 1.00 96.38 272 GLY A N 1
ATOM 2112 C CA . GLY A 1 272 ? -2.656 -14.752 -1.799 1.00 96.38 272 GLY A CA 1
ATOM 2113 C C . GLY A 1 272 ? -1.498 -15.089 -0.861 1.00 96.38 272 GLY A C 1
ATOM 2114 O O . GLY A 1 272 ? -1.671 -15.219 0.352 1.00 96.38 272 GLY A O 1
ATOM 2115 N N . THR A 1 273 ? -0.308 -15.210 -1.440 1.00 97.06 273 THR A N 1
ATOM 2116 C CA . THR A 1 273 ? 0.928 -15.579 -0.738 1.00 97.06 273 THR A CA 1
ATOM 2117 C C . THR A 1 273 ? 1.847 -14.356 -0.667 1.00 97.06 273 THR A C 1
ATOM 2119 O O . THR A 1 273 ? 2.107 -13.740 -1.709 1.00 97.06 273 THR A O 1
ATOM 2122 N N . PRO A 1 274 ? 2.373 -13.964 0.508 1.00 96.00 274 PRO A N 1
ATOM 2123 C CA . PRO A 1 274 ? 3.222 -12.780 0.619 1.00 96.00 274 PRO A CA 1
ATOM 2124 C C . PRO A 1 274 ? 4.533 -12.963 -0.152 1.00 96.00 274 PRO A C 1
ATOM 2126 O O . PRO A 1 274 ? 5.238 -13.952 0.031 1.00 96.00 274 PRO A O 1
ATOM 2129 N N . LEU A 1 275 ? 4.863 -11.987 -1.000 1.00 93.69 275 LEU A N 1
ATOM 2130 C CA . LEU A 1 275 ? 6.153 -11.890 -1.682 1.00 93.69 275 LEU A CA 1
ATOM 2131 C C . LEU A 1 275 ? 6.947 -10.753 -1.044 1.00 93.69 275 LEU A C 1
ATOM 2133 O O . LEU A 1 275 ? 6.683 -9.590 -1.342 1.00 93.69 275 LEU A O 1
ATOM 2137 N N . PHE A 1 276 ? 7.864 -11.097 -0.145 1.00 93.69 276 PHE A N 1
ATOM 2138 C CA . PHE A 1 276 ? 8.648 -10.124 0.610 1.00 93.69 276 PHE A CA 1
ATOM 2139 C C . PHE A 1 276 ? 9.834 -9.575 -0.187 1.00 93.69 276 PHE A C 1
ATOM 2141 O O . PHE A 1 276 ? 10.495 -10.319 -0.913 1.00 93.69 276 PHE A O 1
ATOM 2148 N N . LEU A 1 277 ? 10.133 -8.290 0.010 1.00 89.56 277 LEU A N 1
ATOM 2149 C CA . LEU A 1 277 ? 11.242 -7.592 -0.638 1.00 89.56 277 LEU A CA 1
ATOM 2150 C C . LEU A 1 277 ? 12.581 -7.934 0.028 1.00 89.56 277 LEU A C 1
ATOM 2152 O O . LEU A 1 277 ? 13.522 -8.309 -0.656 1.00 89.56 277 LEU A O 1
ATOM 2156 N N . GLN A 1 278 ? 12.660 -7.854 1.358 1.00 89.44 278 GLN A N 1
ATOM 2157 C CA . GLN A 1 278 ? 13.897 -8.068 2.129 1.00 89.44 278 GLN A CA 1
ATOM 2158 C C . GLN A 1 278 ? 13.936 -9.425 2.854 1.00 89.44 278 GLN A C 1
ATOM 2160 O O . GLN A 1 278 ? 14.852 -9.713 3.623 1.00 89.44 278 GLN A O 1
ATOM 2165 N N . GLY A 1 279 ? 12.959 -10.287 2.571 1.00 91.56 279 GLY A N 1
ATOM 2166 C CA . GLY A 1 279 ? 12.794 -11.597 3.194 1.00 91.56 279 GLY A CA 1
ATOM 2167 C C . GLY A 1 279 ? 11.596 -11.657 4.149 1.00 91.56 279 GLY A C 1
ATOM 2168 O O . GLY A 1 279 ? 10.997 -10.623 4.453 1.00 91.56 279 GLY A O 1
ATOM 2169 N N . PRO A 1 280 ? 11.201 -12.871 4.580 1.00 95.25 280 PRO A N 1
ATOM 2170 C CA . PRO A 1 280 ? 9.996 -13.063 5.375 1.00 95.25 280 PRO A CA 1
ATOM 2171 C C . PRO A 1 280 ? 10.030 -12.311 6.702 1.00 95.25 280 PRO A C 1
ATOM 2173 O O . PRO A 1 280 ? 10.907 -12.541 7.532 1.00 95.25 280 PRO A O 1
ATOM 2176 N N . GLU A 1 281 ? 9.022 -11.474 6.911 1.00 96.06 281 GLU A N 1
ATOM 2177 C CA . GLU A 1 281 ? 8.830 -10.706 8.132 1.00 96.06 281 GLU A CA 1
ATOM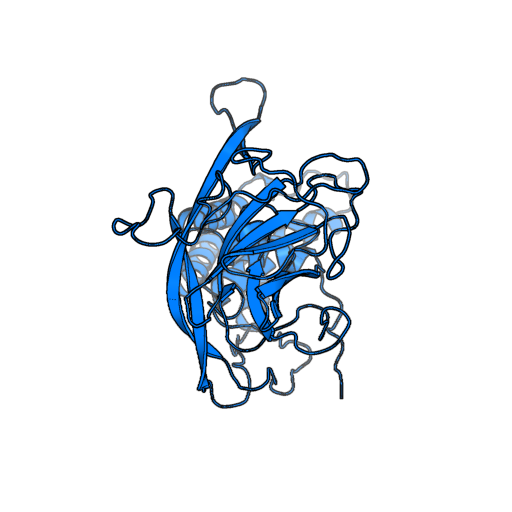 2178 C C . GLU A 1 281 ? 7.346 -10.719 8.495 1.00 96.06 281 GLU A C 1
ATOM 2180 O O . GLU A 1 281 ? 6.483 -10.381 7.685 1.00 96.06 281 GLU A O 1
ATOM 2185 N N . TYR A 1 282 ? 7.039 -11.158 9.710 1.00 97.50 282 TYR A N 1
ATOM 2186 C CA . TYR A 1 282 ? 5.670 -11.271 10.196 1.00 97.50 282 TYR A CA 1
ATOM 2187 C C . TYR A 1 282 ? 5.516 -10.455 11.474 1.00 97.50 282 TYR A C 1
ATOM 2189 O O . TYR A 1 282 ? 6.476 -10.346 12.243 1.00 97.50 282 TYR A O 1
ATOM 2197 N N . PRO A 1 283 ? 4.313 -9.923 11.751 1.00 98.00 283 PRO A N 1
ATOM 2198 C CA . PRO A 1 283 ? 4.065 -9.285 13.030 1.00 98.00 283 PRO A CA 1
ATOM 2199 C C . PRO A 1 283 ? 4.303 -10.261 14.192 1.00 98.00 283 PRO A C 1
ATOM 2201 O O . PRO A 1 283 ? 4.065 -11.465 14.045 1.00 98.00 283 PRO A O 1
ATOM 2204 N N . PRO A 1 284 ? 4.737 -9.769 15.364 1.00 97.06 284 PRO A N 1
ATOM 2205 C CA . PRO A 1 284 ? 5.053 -10.634 16.490 1.00 97.06 284 PRO A CA 1
ATOM 2206 C C . PRO A 1 284 ? 3.819 -11.399 16.999 1.00 97.06 284 PRO A C 1
ATOM 2208 O O . PRO A 1 284 ? 2.686 -10.899 17.018 1.00 97.06 284 PRO A O 1
ATOM 2211 N N . GLY A 1 285 ? 4.060 -12.627 17.460 1.00 95.75 285 GLY A N 1
ATOM 2212 C CA . GLY A 1 285 ? 3.033 -13.548 17.949 1.00 95.75 285 GLY A CA 1
ATOM 2213 C C . GLY A 1 285 ? 2.393 -14.402 16.851 1.00 95.75 285 GLY A C 1
ATOM 2214 O O . GLY A 1 285 ? 2.772 -14.354 15.686 1.00 95.75 285 GLY A O 1
ATOM 2215 N N . GLU A 1 286 ? 1.408 -15.207 17.239 1.00 95.56 286 GLU A N 1
ATOM 2216 C CA . GLU A 1 286 ? 0.778 -16.199 16.360 1.00 95.56 286 GLU A CA 1
ATOM 2217 C C . GLU A 1 286 ? -0.543 -15.693 15.747 1.00 95.56 286 GLU A C 1
ATOM 2219 O O . GLU A 1 286 ? -1.051 -14.617 16.087 1.00 95.56 286 GLU A O 1
ATOM 2224 N N . GLY A 1 287 ? -1.102 -16.477 14.818 1.00 96.12 287 GLY A N 1
ATOM 2225 C CA . GLY A 1 287 ? -2.441 -16.262 14.250 1.00 96.12 287 GLY A CA 1
ATOM 2226 C C . GLY A 1 287 ? -2.539 -15.191 13.158 1.00 96.12 287 GLY A C 1
ATOM 2227 O O . GLY A 1 287 ? -3.640 -14.894 12.692 1.00 96.12 287 GLY A O 1
ATOM 2228 N N . TRP A 1 288 ? -1.417 -14.603 12.742 1.00 97.69 288 TRP A N 1
ATOM 2229 C CA . TRP A 1 288 ? -1.383 -13.634 11.649 1.00 97.69 288 TRP A CA 1
ATOM 2230 C C . TRP A 1 288 ? -1.587 -14.309 10.296 1.00 97.69 288 TRP A C 1
ATOM 2232 O O . TRP A 1 288 ? -0.923 -15.289 9.964 1.00 97.69 288 TRP A O 1
ATOM 2242 N N . ARG A 1 289 ? -2.481 -13.742 9.487 1.00 97.19 289 ARG A N 1
ATOM 2243 C CA . ARG A 1 289 ? -2.672 -14.109 8.083 1.00 97.19 289 ARG A CA 1
ATOM 2244 C C . ARG A 1 289 ? -2.347 -12.917 7.203 1.00 97.19 289 ARG A C 1
ATOM 2246 O O . ARG A 1 289 ? -2.740 -11.794 7.517 1.00 97.19 289 ARG A O 1
ATOM 2253 N N . PHE A 1 290 ? -1.653 -13.167 6.100 1.00 97.94 290 PHE A N 1
ATOM 2254 C CA . PHE A 1 290 ? -1.406 -12.152 5.083 1.00 97.94 290 PHE A CA 1
ATOM 2255 C C . PHE A 1 290 ? -2.733 -11.644 4.502 1.00 97.94 290 PHE A C 1
ATOM 2257 O O . PHE A 1 290 ? -3.628 -12.433 4.196 1.00 97.94 290 PHE A O 1
ATOM 2264 N N . ALA A 1 291 ? -2.864 -10.325 4.388 1.00 98.06 291 ALA A N 1
ATOM 2265 C CA . ALA A 1 291 ? -4.100 -9.667 3.982 1.00 98.06 291 ALA A CA 1
ATOM 2266 C C . ALA A 1 291 ? -3.944 -8.873 2.686 1.00 98.06 291 ALA A C 1
ATOM 2268 O O . ALA A 1 291 ? -4.827 -8.937 1.836 1.00 98.06 291 ALA A O 1
ATOM 2269 N N . PHE A 1 292 ? -2.847 -8.135 2.513 1.00 98.44 292 PHE A N 1
ATOM 2270 C CA . PHE A 1 292 ? -2.596 -7.347 1.306 1.00 98.44 292 PHE A CA 1
ATOM 2271 C C . PHE A 1 292 ? -1.118 -6.986 1.157 1.00 98.44 292 PHE A C 1
ATOM 2273 O O . PHE A 1 292 ? -0.379 -6.957 2.140 1.00 98.44 292 PHE A O 1
ATOM 2280 N N . LYS A 1 293 ? -0.713 -6.656 -0.072 1.00 97.81 293 LYS A N 1
ATOM 2281 C CA . LYS A 1 293 ? 0.576 -6.040 -0.405 1.00 97.81 293 LYS A CA 1
ATOM 2282 C C . LYS A 1 293 ? 0.378 -4.948 -1.450 1.00 97.81 293 LYS A C 1
ATOM 2284 O O . LYS A 1 293 ? -0.442 -5.127 -2.348 1.00 97.81 293 LYS A O 1
ATOM 2289 N N . PHE A 1 294 ? 1.119 -3.851 -1.360 1.00 97.00 294 PHE A N 1
ATOM 2290 C CA . PHE A 1 294 ? 1.184 -2.848 -2.425 1.00 97.00 294 PHE A CA 1
ATOM 2291 C C . PHE A 1 294 ? 2.472 -2.024 -2.361 1.00 97.00 294 PHE A C 1
ATOM 2293 O O . PHE A 1 294 ? 3.035 -1.834 -1.285 1.00 97.00 294 PHE A O 1
ATOM 2300 N N . GLY A 1 295 ? 2.885 -1.473 -3.499 1.00 94.94 295 GLY A N 1
ATOM 2301 C CA . GLY A 1 295 ? 3.975 -0.502 -3.565 1.00 94.94 295 GLY A CA 1
ATOM 2302 C C . GLY A 1 295 ? 3.551 0.874 -3.042 1.00 94.94 295 GLY A C 1
ATOM 2303 O O . GLY A 1 295 ? 2.484 1.382 -3.399 1.00 94.94 295 GLY A O 1
ATOM 2304 N N . ALA A 1 296 ? 4.396 1.504 -2.228 1.00 91.94 296 ALA A N 1
ATOM 2305 C CA . ALA A 1 296 ? 4.134 2.791 -1.586 1.00 91.94 296 ALA A CA 1
ATOM 2306 C C . ALA A 1 296 ? 3.933 3.930 -2.608 1.00 91.94 296 ALA A C 1
ATOM 2308 O O . ALA A 1 296 ? 2.912 4.626 -2.580 1.00 91.94 296 ALA A O 1
ATOM 2309 N N . ALA A 1 297 ? 4.850 4.086 -3.574 1.00 88.56 297 ALA A N 1
ATOM 2310 C CA . ALA A 1 297 ? 4.685 5.032 -4.682 1.00 88.56 297 ALA A CA 1
ATOM 2311 C C . ALA A 1 297 ? 3.377 4.812 -5.447 1.00 88.56 297 ALA A C 1
ATOM 2313 O O . ALA A 1 297 ? 2.670 5.777 -5.743 1.00 88.56 297 ALA A O 1
ATOM 2314 N N . TRP A 1 298 ? 3.038 3.553 -5.742 1.00 89.81 298 TRP A N 1
ATOM 2315 C CA . TRP A 1 298 ? 1.809 3.222 -6.461 1.00 89.81 298 TRP A CA 1
ATOM 2316 C C . TRP A 1 298 ? 0.576 3.671 -5.668 1.00 89.81 298 TRP A C 1
ATOM 2318 O O . TRP A 1 298 ? -0.321 4.290 -6.226 1.00 89.81 298 TRP A O 1
ATOM 2328 N N . ALA A 1 299 ? 0.576 3.484 -4.348 1.00 94.12 299 ALA A N 1
ATOM 2329 C CA . ALA A 1 299 ? -0.492 3.929 -3.458 1.00 94.12 299 ALA A CA 1
ATOM 2330 C C . ALA A 1 299 ? -0.522 5.453 -3.187 1.00 94.12 299 ALA A C 1
ATOM 2332 O O . ALA A 1 299 ? -1.395 5.934 -2.463 1.00 94.12 299 ALA A O 1
ATOM 2333 N N . GLY A 1 300 ? 0.366 6.239 -3.803 1.00 91.25 300 GLY A N 1
ATOM 2334 C CA . GLY A 1 300 ? 0.317 7.706 -3.799 1.00 91.25 300 GLY A CA 1
ATOM 2335 C C . GLY A 1 300 ? 1.254 8.397 -2.818 1.00 91.25 300 GLY A C 1
ATOM 2336 O O . GLY A 1 300 ? 1.311 9.628 -2.800 1.00 91.25 300 GLY A O 1
ATOM 2337 N N . ARG A 1 301 ? 2.004 7.642 -2.012 1.00 90.44 301 ARG A N 1
ATOM 2338 C CA . ARG A 1 301 ? 3.066 8.200 -1.176 1.00 90.44 301 ARG A CA 1
ATOM 2339 C C . ARG A 1 301 ? 4.168 7.177 -0.980 1.00 90.44 301 ARG A C 1
ATOM 2341 O O . ARG A 1 301 ? 3.977 6.201 -0.259 1.00 90.44 301 ARG A O 1
ATOM 2348 N N . GLU A 1 302 ? 5.316 7.480 -1.569 1.00 88.81 302 GLU A N 1
ATOM 2349 C CA . GLU A 1 302 ? 6.548 6.722 -1.389 1.00 88.81 302 GLU A CA 1
ATOM 2350 C C . GLU A 1 302 ? 7.035 6.765 0.068 1.00 88.81 302 GLU A C 1
ATOM 2352 O O . GLU A 1 302 ? 6.830 7.763 0.771 1.00 88.81 302 GLU A O 1
ATOM 2357 N N . MET A 1 303 ? 7.653 5.672 0.519 1.00 86.94 303 MET A N 1
ATOM 2358 C CA . MET A 1 303 ? 8.156 5.494 1.880 1.00 86.94 303 MET A CA 1
ATOM 2359 C C . MET A 1 303 ? 9.567 4.905 1.800 1.00 86.94 303 MET A C 1
ATOM 2361 O O . MET A 1 303 ? 9.742 3.703 1.734 1.00 86.94 303 MET A O 1
ATOM 2365 N N . GLY A 1 304 ? 10.598 5.746 1.779 1.00 86.31 304 GLY A N 1
ATOM 2366 C CA . GLY A 1 304 ? 11.965 5.272 1.533 1.00 86.31 304 GLY A CA 1
ATOM 2367 C C . GLY A 1 304 ? 12.254 5.080 0.040 1.00 86.31 304 GLY A C 1
ATOM 2368 O O . GLY A 1 304 ? 11.849 5.916 -0.767 1.00 86.31 304 GLY A O 1
ATOM 2369 N N . ASP A 1 305 ? 13.008 4.035 -0.313 1.00 81.25 305 ASP A N 1
ATOM 2370 C CA . ASP A 1 305 ? 13.423 3.748 -1.695 1.00 81.25 305 ASP A CA 1
ATOM 2371 C C . ASP A 1 305 ? 12.675 2.532 -2.263 1.00 81.25 305 ASP A C 1
ATOM 2373 O O . ASP A 1 305 ? 13.125 1.388 -2.167 1.00 81.25 305 ASP A O 1
ATOM 2377 N N . GLY A 1 306 ? 11.484 2.780 -2.813 1.00 81.12 306 GLY A N 1
ATOM 2378 C CA . GLY A 1 306 ? 10.671 1.764 -3.478 1.00 81.12 306 GLY A CA 1
ATOM 2379 C C . GLY A 1 306 ? 9.973 0.829 -2.497 1.00 81.12 306 GLY A C 1
ATOM 2380 O O . GLY A 1 306 ? 9.987 -0.388 -2.692 1.00 81.12 306 GLY A O 1
ATOM 2381 N N . ALA A 1 307 ? 9.389 1.382 -1.434 1.00 90.56 307 ALA A N 1
ATOM 2382 C CA . ALA A 1 307 ? 8.796 0.570 -0.388 1.00 90.56 307 ALA A CA 1
ATOM 2383 C C . ALA A 1 307 ? 7.666 -0.328 -0.871 1.00 90.56 307 ALA A C 1
ATOM 2385 O O . ALA A 1 307 ? 6.747 0.080 -1.585 1.00 90.56 307 ALA A O 1
ATOM 2386 N N . GLU A 1 308 ? 7.687 -1.540 -0.339 1.00 95.06 308 GLU A N 1
ATOM 2387 C CA . GLU A 1 308 ? 6.630 -2.521 -0.430 1.00 95.06 308 GLU A CA 1
ATOM 2388 C C . GLU A 1 308 ? 5.950 -2.639 0.926 1.00 95.06 308 GLU A C 1
ATOM 2390 O O . GLU A 1 308 ? 6.592 -2.856 1.952 1.00 95.06 308 GLU A O 1
ATOM 2395 N N . CYS A 1 309 ? 4.637 -2.469 0.924 1.00 97.75 309 CYS A N 1
ATOM 2396 C CA . CYS A 1 309 ? 3.803 -2.418 2.112 1.00 97.75 309 CYS A CA 1
ATOM 2397 C C . CYS A 1 309 ? 3.054 -3.730 2.271 1.00 97.75 309 CYS A C 1
ATOM 2399 O O . CYS A 1 309 ? 2.538 -4.254 1.286 1.00 97.75 309 CYS A O 1
ATOM 2401 N N . TYR A 1 310 ? 2.920 -4.217 3.501 1.00 98.50 310 TYR A N 1
ATOM 2402 C CA . TYR A 1 310 ? 2.280 -5.491 3.807 1.00 98.50 310 TYR A CA 1
ATOM 2403 C C . TYR A 1 310 ? 1.278 -5.324 4.943 1.00 98.50 310 TYR A C 1
ATOM 2405 O O . TYR A 1 310 ? 1.557 -4.701 5.967 1.00 98.50 310 TYR A O 1
ATOM 2413 N N . GLY A 1 311 ? 0.105 -5.916 4.757 1.00 98.44 311 GLY A N 1
ATOM 2414 C CA . GLY A 1 311 ? -0.949 -5.986 5.754 1.00 98.44 311 GLY A CA 1
ATOM 2415 C C . GLY A 1 311 ? -1.157 -7.400 6.251 1.00 98.44 311 GLY A C 1
ATOM 2416 O O . GLY A 1 311 ? -1.180 -8.345 5.459 1.00 98.44 311 GLY A O 1
ATOM 2417 N N . PHE A 1 312 ? -1.401 -7.532 7.550 1.00 98.50 312 PHE A N 1
ATOM 2418 C CA . PHE A 1 312 ? -1.750 -8.797 8.185 1.00 98.50 312 PHE A CA 1
ATOM 2419 C C . PHE A 1 312 ? -2.985 -8.628 9.058 1.00 98.50 312 PHE A C 1
ATOM 2421 O O . PHE A 1 312 ? -3.207 -7.564 9.637 1.00 98.50 312 PHE A O 1
ATOM 2428 N N . VAL A 1 313 ? -3.783 -9.688 9.171 1.00 97.88 313 VAL A N 1
ATOM 2429 C CA . VAL A 1 313 ? -4.979 -9.719 10.019 1.00 97.88 313 VAL A CA 1
ATOM 2430 C C . VAL A 1 313 ? -5.041 -11.001 10.839 1.00 97.88 313 VAL A C 1
ATOM 2432 O O . VAL A 1 313 ? -4.689 -12.080 10.357 1.00 97.88 313 VAL A O 1
ATOM 2435 N N . ARG A 1 314 ? -5.528 -10.892 12.072 1.00 96.44 314 ARG A N 1
ATOM 2436 C CA . ARG A 1 314 ? -5.920 -12.029 12.913 1.00 96.44 314 ARG A CA 1
ATOM 2437 C C . ARG A 1 314 ? -7.400 -12.366 12.732 1.00 96.44 314 ARG A C 1
ATOM 2439 O O . ARG A 1 314 ? -8.169 -11.615 12.131 1.00 96.44 314 ARG A O 1
ATOM 2446 N N . GLU A 1 315 ? -7.806 -13.527 13.241 1.00 94.69 315 GLU A N 1
ATOM 2447 C CA . GLU A 1 315 ? -9.204 -13.982 13.215 1.00 94.69 315 GLU A CA 1
ATOM 2448 C C . GLU A 1 315 ? -10.150 -13.010 13.936 1.00 94.69 315 GLU A C 1
ATOM 2450 O O . GLU A 1 315 ? -11.221 -12.683 13.415 1.00 94.69 315 GLU A O 1
ATOM 2455 N N . ASP A 1 316 ? -9.709 -12.458 15.067 1.00 94.56 316 ASP A N 1
ATOM 2456 C CA . ASP A 1 316 ? -10.445 -11.456 15.843 1.00 94.56 316 ASP A CA 1
ATOM 2457 C C . ASP A 1 316 ? -10.598 -10.109 15.114 1.00 94.56 316 ASP A C 1
ATOM 2459 O O . ASP A 1 316 ? -11.414 -9.286 15.513 1.00 94.56 316 ASP A O 1
ATOM 2463 N N . GLY A 1 317 ? -9.868 -9.881 14.018 1.00 95.12 317 GLY A N 1
ATOM 2464 C CA . GLY A 1 317 ? -9.854 -8.615 13.289 1.00 95.12 317 GLY A CA 1
ATOM 2465 C C . GLY A 1 317 ? -8.834 -7.610 13.819 1.00 95.12 317 GLY A C 1
ATOM 2466 O O . GLY A 1 317 ? -8.914 -6.437 13.487 1.00 95.12 317 GLY A O 1
ATOM 2467 N N . THR A 1 318 ? -7.854 -8.029 14.609 1.00 96.88 318 THR A N 1
ATOM 2468 C CA . THR A 1 318 ? -6.665 -7.205 14.842 1.00 96.88 318 THR A CA 1
ATOM 2469 C C . THR A 1 318 ? -5.862 -7.114 13.543 1.00 96.88 318 THR A C 1
ATOM 2471 O O . THR A 1 318 ? -5.640 -8.131 12.879 1.00 96.88 318 THR A O 1
ATOM 2474 N N . GLY A 1 319 ? -5.440 -5.907 13.163 1.00 98.06 319 GLY A N 1
ATOM 2475 C CA . GLY A 1 319 ? -4.634 -5.653 11.970 1.00 98.06 319 GLY A CA 1
ATOM 2476 C C . GLY A 1 319 ? -3.204 -5.222 12.303 1.00 98.06 319 GLY A C 1
ATOM 2477 O O . GLY A 1 319 ? -2.961 -4.630 13.351 1.00 98.06 319 GLY A O 1
ATOM 2478 N N . ALA A 1 320 ? -2.271 -5.488 11.392 1.00 98.44 320 ALA A N 1
ATOM 2479 C CA . ALA A 1 320 ? -0.892 -5.008 11.449 1.00 98.44 320 ALA A CA 1
ATOM 2480 C C . ALA A 1 320 ? -0.430 -4.519 10.074 1.00 98.44 320 ALA A C 1
ATOM 2482 O O . ALA A 1 320 ? -0.869 -5.042 9.045 1.00 98.44 320 ALA A O 1
ATOM 2483 N N . PHE A 1 321 ? 0.474 -3.543 10.076 1.00 98.38 321 PHE A N 1
ATOM 2484 C CA . PHE A 1 321 ? 1.129 -3.004 8.891 1.00 98.38 321 PHE A CA 1
ATOM 2485 C C . PHE A 1 321 ? 2.638 -3.034 9.089 1.00 98.38 321 PHE A C 1
ATOM 2487 O O . PHE A 1 321 ? 3.110 -2.713 10.174 1.00 98.38 321 PHE A O 1
ATOM 2494 N N . LEU A 1 322 ? 3.372 -3.401 8.047 1.00 96.94 322 LEU A N 1
ATOM 2495 C CA . LEU A 1 322 ? 4.821 -3.242 7.967 1.00 96.94 322 LEU A CA 1
ATOM 2496 C C . LEU A 1 322 ? 5.189 -2.852 6.538 1.00 96.94 322 LEU A C 1
ATOM 2498 O O . LEU A 1 322 ? 4.415 -3.100 5.607 1.00 96.94 322 LEU A O 1
ATOM 2502 N N . TRP A 1 323 ? 6.363 -2.269 6.345 1.00 97.00 323 TRP A N 1
ATOM 2503 C CA . TRP A 1 323 ? 6.884 -2.011 5.007 1.00 97.00 323 TRP A CA 1
ATOM 2504 C C . TRP A 1 323 ? 8.394 -2.222 4.947 1.00 97.00 323 TRP A C 1
ATOM 2506 O O . TRP A 1 323 ? 9.094 -2.063 5.940 1.00 97.00 323 TRP A O 1
ATOM 2516 N N . GLN A 1 324 ? 8.878 -2.601 3.767 1.00 93.94 324 GLN A N 1
ATOM 2517 C CA . GLN A 1 324 ? 10.288 -2.865 3.470 1.00 93.94 324 GLN A CA 1
ATOM 2518 C C . GLN A 1 324 ? 10.692 -2.022 2.262 1.00 93.94 324 GLN A C 1
ATOM 2520 O O . GLN A 1 324 ? 9.899 -1.913 1.332 1.00 93.94 324 GLN A O 1
ATOM 2525 N N . CYS A 1 325 ? 11.902 -1.466 2.234 1.00 89.50 325 CYS A N 1
ATOM 2526 C CA . CYS A 1 325 ? 12.450 -0.744 1.075 1.00 89.50 325 CYS A CA 1
ATOM 2527 C C . CYS A 1 325 ? 13.839 -1.276 0.697 1.00 89.50 325 CYS A C 1
ATOM 2529 O O . CYS A 1 325 ? 14.326 -2.215 1.323 1.00 89.50 325 CYS A O 1
ATOM 2531 N N . LEU A 1 326 ? 14.461 -0.721 -0.344 1.00 78.75 326 LEU A N 1
ATOM 2532 C CA . LEU A 1 326 ? 15.843 -1.037 -0.722 1.00 78.75 326 LEU A CA 1
ATOM 2533 C C . LEU A 1 326 ? 16.872 -0.214 0.062 1.00 78.75 326 LEU A C 1
ATOM 2535 O O . LEU A 1 326 ? 16.501 0.843 0.623 1.00 78.75 326 LEU A O 1
#

Radius of gyration: 21.89 Å; Cα contacts (8 Å, |Δi|>4): 627; chains: 1; bounding box: 59×56×58 Å

Mean predicted aligned error: 10.79 Å

Solvent-accessible surface area (backbone atoms only — not comparable to full-atom values): 18508 Å² total; per-residue (Å²): 134,87,79,76,80,77,89,77,63,70,75,56,51,54,39,35,48,46,48,70,75,36,52,77,66,50,40,50,51,52,52,50,58,65,72,35,75,86,61,51,77,81,66,92,89,57,65,78,64,67,66,52,49,54,51,55,49,52,44,43,39,37,45,46,30,27,46,70,79,37,48,68,60,23,50,54,50,46,54,50,35,42,73,79,40,46,76,56,33,62,54,45,48,65,54,47,69,65,59,71,75,66,77,48,61,62,45,73,68,58,73,33,62,24,33,22,54,76,44,77,37,78,64,72,68,95,75,66,92,50,72,68,36,27,24,23,46,71,76,70,65,66,71,81,43,64,38,45,32,31,92,88,65,50,68,35,24,36,45,26,34,40,69,30,89,58,92,72,71,24,36,35,39,35,30,32,48,88,50,91,86,45,63,35,44,52,53,71,28,74,15,33,43,20,40,26,26,74,48,38,74,42,91,53,57,61,43,84,41,77,73,76,54,49,39,56,40,75,44,74,44,88,89,45,101,59,92,42,66,45,81,40,83,28,51,31,27,51,42,73,44,85,45,55,26,28,85,54,92,40,69,71,92,65,57,100,86,56,67,92,42,79,55,93,51,68,58,24,26,31,45,42,52,86,78,60,89,86,52,94,81,76,58,88,76,83,71,71,37,70,31,30,35,32,42,24,55,80,56,62,54,66,52,83,52,76,12,41,35,39,32,32,34,35,90,66,20,34,31,31,34,27,45,45,54,110

pLDDT: mean 82.37, std 17.61, range [30.11, 98.69]